Protein 6X0B (pdb70)

Sequence (231 aa):
GSSSSEPSRVIAFHSSSNRWQLHFNSSSKQQLNKLIVVDFAATWCGPCKMMMEPVINAMSAKYTDVDFVKIDVDELSSDVAQEFGVQAMPTFLLLLKQGKEVERVVGAKKDELEKKILKHREAGSSSEPSRVIAFHSSNRWQLHFNSSKQQLNKLIIVVDFAATWCGPCKMMEPVINAMSAKYTDVDFVKIDVDELSDVAQEFGVQAMPTFLLLLKQGKEVERVVGAKKDELEKKKILKHRE

Secondary structure (DSSP, 8-state):
---SS----EEE-SHHHHHHHHHHHHTS--EEEEEEE-TT-HHHHHHHHHHHHHHHH-TTSEEEEEETTTTHHHHHHTT--SSSEEEEEETTEEEEEEESS-HHHHHHHHHTTS--/---SS---PEEE-SHHHHHHHHHHHTT----EEEEEE-TT-HHHHHHHHHHHHHHHH-TTSEEEEEETTTTHHHHHHTT--SSSEEEEEETTEEEEEEESS-HHHHHHHHHHH--

Solvent-accessible surface area: 11911 Å² total; per-residue (Å²): 139,117,103,111,56,107,52,148,35,90,47,6,123,51,39,102,114,3,65,99,42,21,58,76,7,94,149,95,96,82,1,3,0,0,12,0,6,2,101,168,8,40,69,7,86,142,10,49,65,40,6,30,58,6,0,42,124,11,69,70,8,22,4,1,58,0,26,15,88,94,3,47,83,2,6,136,109,13,7,24,97,44,41,1,2,0,0,0,2,27,105,19,131,7,28,1,4,0,25,18,50,70,98,108,36,0,27,153,9,0,86,104,30,80,130,124,138,115,108,107,57,109,50,151,38,74,39,20,122,40,37,96,161,2,76,102,55,15,67,62,9,94,149,86,120,74,1,3,1,0,7,0,8,1,96,166,8,47,70,6,95,117,3,48,65,41,4,25,56,10,0,45,140,12,66,66,8,23,3,1,56,0,22,17,83,95,2,52,78,10,7,126,102,8,6,23,76,33,37,2,3,0,0,0,2,36,96,21,150,26,27,13,3,0,19,20,32,66,103,87,29,0,52,144,26,0,87,160,34,84,185

Structure (mmCIF, N/CA/C/O backbone):
data_6X0B
#
_entry.id   6X0B
#
_cell.length_a   45.990
_cell.length_b   68.851
_cell.length_c   70.807
_cell.angle_alpha   90.000
_cell.angle_beta   90.000
_cell.angle_gamma   90.000
#
_symmetry.space_group_name_H-M   'P 21 21 21'
#
loop_
_entity.id
_entity.type
_entity.pdbx_description
1 polymer 'Thioredoxin H'
2 non-polymer 1,2-ETHANEDIOL
3 water water
#
loop_
_atom_site.group_PDB
_atom_site.id
_atom_site.type_symbol
_atom_site.label_atom_id
_atom_site.label_alt_id
_atom_site.label_comp_id
_atom_site.label_asym_id
_atom_site.label_entity_id
_atom_site.label_seq_id
_atom_site.pdbx_PDB_ins_code
_atom_site.Cartn_x
_atom_site.Cartn_y
_atom_site.Cartn_z
_atom_site.occupancy
_atom_site.B_iso_or_equiv
_atom_site.auth_seq_id
_atom_site.auth_comp_id
_atom_site.auth_asym_id
_atom_site.auth_atom_id
_atom_site.pdbx_PDB_model_num
ATOM 1 N N . GLY A 1 22 ? -2.149 -11.827 -3.217 1.00 44.97 22 GLY A N 1
ATOM 2 C CA . GLY A 1 22 ? -2.553 -12.915 -2.345 1.00 32.97 22 GLY A CA 1
ATOM 3 C C . GLY A 1 22 ? -3.088 -14.108 -3.116 1.00 29.80 22 GLY A C 1
ATOM 4 O O . GLY A 1 22 ? -4.126 -14.031 -3.777 1.00 26.59 22 GLY A O 1
ATOM 5 N N . SER A 1 23 ? -2.376 -15.226 -3.034 1.00 27.78 23 SER A N 1
ATOM 6 C CA . SER A 1 23 ? -2.824 -16.449 -3.680 1.00 25.99 23 SER A CA 1
ATOM 7 C C . SER A 1 23 ? -2.320 -17.631 -2.873 1.00 31.93 23 SER A C 1
ATOM 8 O O . SER A 1 23 ? -1.341 -17.525 -2.134 1.00 32.88 23 SER A O 1
ATOM 11 N N . SER A 1 24 ? -2.999 -18.764 -3.019 1.00 23.47 24 SER A N 1
ATOM 12 C CA . SER A 1 24 ? -2.646 -19.966 -2.278 1.00 20.63 24 SER A CA 1
ATOM 13 C C . SER A 1 24 ? -2.525 -21.133 -3.236 1.00 26.16 24 SER A C 1
ATOM 14 O O . SER A 1 24 ? -3.364 -21.306 -4.121 1.00 25.05 24 SER A O 1
ATOM 17 N N A SER A 1 25 ? -1.480 -21.935 -3.056 0.46 22.78 25 SER A N 1
ATOM 18 N N B SER A 1 25 ? -1.470 -21.933 -3.066 0.54 22.70 25 SER A N 1
ATOM 19 C CA A SER A 1 25 ? -1.357 -23.189 -3.778 0.46 23.96 25 SER A CA 1
ATOM 20 C CA B SER A 1 25 ? -1.357 -23.195 -3.782 0.54 23.92 25 SER A CA 1
ATOM 21 C C A SER A 1 25 ? -1.412 -24.403 -2.866 0.46 27.01 25 SER A C 1
ATOM 22 C C B SER A 1 25 ? -1.435 -24.405 -2.867 0.54 27.07 25 SER A C 1
ATOM 23 O O A SER A 1 25 ? -1.420 -25.532 -3.366 0.46 27.60 25 SER A O 1
ATOM 24 O O B SER A 1 25 ? -1.471 -25.534 -3.365 0.54 27.99 25 SER A O 1
ATOM 29 N N . GLU A 1 26 ? -1.475 -24.198 -1.553 1.00 25.61 26 GLU A N 1
ATOM 30 C CA . GLU A 1 26 ? -1.597 -25.281 -0.590 1.00 28.84 26 GLU A CA 1
ATOM 31 C C . GLU A 1 26 ? -2.180 -24.708 0.695 1.00 25.15 26 GLU A C 1
ATOM 32 O O . GLU A 1 26 ? -2.125 -23.492 0.917 1.00 21.65 26 GLU A O 1
ATOM 38 N N . PRO A 1 27 ? -2.769 -25.546 1.543 1.00 21.61 27 PRO A N 1
ATOM 39 C CA . PRO A 1 27 ? -3.307 -25.046 2.812 1.00 20.51 27 PRO A CA 1
ATOM 40 C C . PRO A 1 27 ? -2.230 -24.430 3.694 1.00 21.54 27 PRO A C 1
ATOM 41 O O . PRO A 1 27 ? -1.045 -24.774 3.614 1.00 25.37 27 PRO A O 1
ATOM 45 N N . SER A 1 28 ? -2.660 -23.504 4.546 1.00 20.48 28 SER A N 1
ATOM 46 C CA . SER A 1 28 ? -1.719 -22.778 5.387 1.00 22.85 28 SER A CA 1
ATOM 47 C C . SER A 1 28 ? -2.461 -22.171 6.566 1.00 20.44 28 SER A C 1
ATOM 48 O O . SER A 1 28 ? -3.635 -21.820 6.457 1.00 24.54 28 SER A O 1
ATOM 51 N N . ARG A 1 29 ? -1.755 -22.029 7.691 1.00 19.95 29 ARG A N 1
ATOM 52 C CA . ARG A 1 29 ? -2.287 -21.306 8.840 1.00 20.06 29 ARG A CA 1
ATOM 53 C C . ARG A 1 29 ? -1.384 -20.132 9.228 1.00 20.27 29 ARG A C 1
ATOM 54 O O . ARG A 1 29 ? -1.453 -19.646 10.362 1.00 24.96 29 ARG A O 1
ATOM 62 N N . VAL A 1 30 ? -0.557 -19.662 8.302 1.00 21.46 30 VAL A N 1
ATOM 63 C CA . VAL A 1 30 ? 0.404 -18.592 8.563 1.00 27.20 30 VAL A CA 1
ATOM 64 C C . VAL A 1 30 ? -0.323 -17.255 8.523 1.00 29.28 30 VAL A C 1
ATOM 65 O O . VAL A 1 30 ? -1.102 -16.990 7.602 1.00 27.02 30 VAL A O 1
ATOM 69 N N . ILE A 1 31 ? -0.069 -16.409 9.519 1.00 24.74 31 ILE A N 1
ATOM 70 C CA . ILE A 1 31 ? -0.587 -15.043 9.564 1.00 26.92 31 ILE A CA 1
ATOM 71 C C . ILE A 1 31 ? 0.566 -14.088 9.290 1.00 27.93 31 ILE A C 1
ATOM 72 O O . ILE A 1 31 ? 1.598 -14.164 9.961 1.00 25.91 31 ILE A O 1
ATOM 77 N N . ALA A 1 32 ? 0.391 -13.182 8.325 1.00 20.77 32 ALA A N 1
ATOM 78 C CA . ALA A 1 32 ? 1.390 -12.154 8.051 1.00 22.11 32 ALA A CA 1
ATOM 79 C C . ALA A 1 32 ? 0.990 -10.847 8.718 1.00 26.04 32 ALA A C 1
ATOM 80 O O . ALA A 1 32 ? -0.181 -10.461 8.688 1.00 33.02 32 ALA A O 1
ATOM 82 N N . PHE A 1 33 ? 1.957 -10.176 9.344 1.00 24.58 33 PHE A N 1
ATOM 83 C CA . PHE A 1 33 ? 1.723 -8.873 9.957 1.00 29.39 33 PHE A CA 1
ATOM 84 C C . PHE A 1 33 ? 2.460 -7.803 9.165 1.00 27.76 33 PHE A C 1
ATOM 85 O O . PHE A 1 33 ? 3.669 -7.916 8.929 1.00 29.52 33 PHE A O 1
ATOM 93 N N . HIS A 1 34 ? 1.737 -6.757 8.769 1.00 22.16 34 HIS A N 1
ATOM 94 C CA . HIS A 1 34 ? 2.313 -5.714 7.935 1.00 26.72 34 HIS A CA 1
ATOM 95 C C . HIS A 1 34 ? 2.456 -4.393 8.672 1.00 31.65 34 HIS A C 1
ATOM 96 O O . HIS A 1 34 ? 2.822 -3.386 8.057 1.00 27.72 34 HIS A O 1
ATOM 103 N N . SER A 1 35 ? 2.213 -4.375 9.979 1.00 24.52 35 SER A N 1
ATOM 104 C CA . SER A 1 35 ? 2.481 -3.181 10.759 1.00 30.56 35 SER A CA 1
ATOM 105 C C . SER A 1 35 ? 3.094 -3.587 12.089 1.00 32.26 35 SER A C 1
ATOM 106 O O . SER A 1 35 ? 2.782 -4.645 12.638 1.00 27.75 35 SER A O 1
ATOM 109 N N A SER A 1 36 ? 3.986 -2.730 12.591 0.49 29.76 36 SER A N 1
ATOM 110 N N B SER A 1 36 ? 3.992 -2.737 12.596 0.51 29.74 36 SER A N 1
ATOM 111 C CA A SER A 1 36 ? 4.649 -3.012 13.859 0.49 33.38 36 SER A CA 1
ATOM 112 C CA B SER A 1 36 ? 4.643 -3.031 13.869 0.51 33.40 36 SER A CA 1
ATOM 113 C C A SER A 1 36 ? 3.651 -3.029 15.009 0.49 30.99 36 SER A C 1
ATOM 114 C C B SER A 1 36 ? 3.636 -3.044 15.008 0.51 30.96 36 SER A C 1
ATOM 115 O O A SER A 1 36 ? 3.751 -3.862 15.917 0.49 31.04 36 SER A O 1
ATOM 116 O O B SER A 1 36 ? 3.720 -3.883 15.913 0.51 31.09 36 SER A O 1
ATOM 121 N N . ASN A 1 37 ? 2.673 -2.122 14.979 1.00 31.33 37 ASN A N 1
ATOM 122 C CA . ASN A 1 37 ? 1.667 -2.071 16.032 1.00 36.78 37 ASN A CA 1
ATOM 123 C C . AS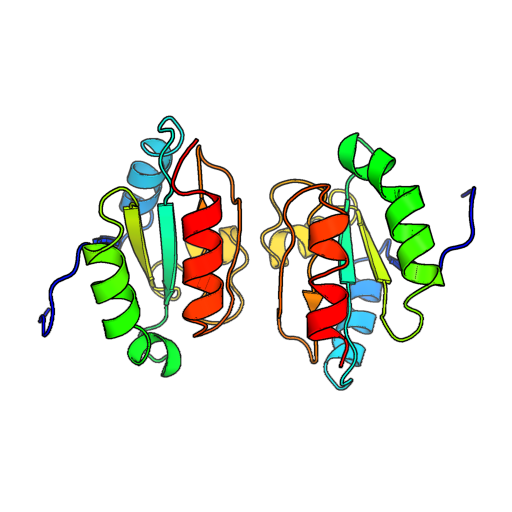N A 1 37 ? 0.863 -3.368 16.081 1.00 30.86 37 ASN A C 1
ATOM 124 O O . ASN A 1 37 ? 0.643 -3.935 17.161 1.00 32.44 37 ASN A O 1
ATOM 129 N N . ARG A 1 38 ? 0.448 -3.868 14.914 1.00 29.01 38 ARG A N 1
ATOM 130 C CA . ARG A 1 38 ? -0.334 -5.101 14.863 1.00 29.84 38 ARG A CA 1
ATOM 131 C C . ARG A 1 38 ? 0.471 -6.291 15.383 1.00 30.52 38 ARG A C 1
ATOM 132 O O . ARG A 1 38 ? -0.061 -7.143 16.107 1.00 31.73 38 ARG A O 1
ATOM 140 N N . TRP A 1 39 ? 1.764 -6.348 15.064 1.00 27.13 39 TRP A N 1
ATOM 141 C CA . TRP A 1 39 ? 2.613 -7.392 15.634 1.00 22.88 39 TRP A CA 1
ATOM 142 C C . TRP A 1 39 ? 2.729 -7.245 17.147 1.00 29.93 39 TRP A C 1
ATOM 143 O O . TRP A 1 39 ? 2.616 -8.231 17.887 1.00 27.10 39 TRP A O 1
ATOM 154 N N . GLN A 1 40 ? 2.975 -6.020 17.624 1.00 27.99 40 GLN A N 1
ATOM 155 C CA . GLN A 1 40 ? 3.179 -5.806 19.055 1.00 31.99 40 GLN A CA 1
ATOM 156 C C . GLN A 1 40 ? 1.950 -6.215 19.863 1.00 28.35 40 GLN A C 1
ATOM 157 O O . GLN A 1 40 ? 2.073 -6.760 20.968 1.00 28.15 40 GLN A O 1
ATOM 163 N N . LEU A 1 41 ? 0.756 -5.972 19.326 1.00 25.17 41 LEU A N 1
ATOM 164 C CA . LEU A 1 41 ? -0.451 -6.365 20.045 1.00 31.03 41 LEU A CA 1
ATOM 165 C C . LEU A 1 41 ? -0.606 -7.878 20.057 1.00 32.97 41 LEU A C 1
ATOM 166 O O . LEU A 1 41 ? -0.952 -8.462 21.092 1.00 32.38 41 LEU A O 1
ATOM 171 N N . HIS A 1 42 ? -0.336 -8.530 18.920 1.00 29.55 42 HIS A N 1
ATOM 172 C CA . HIS A 1 42 ? -0.326 -9.990 18.892 1.00 31.59 42 HIS A CA 1
ATOM 173 C C . HIS A 1 42 ? 0.716 -10.557 19.850 1.00 33.11 42 HIS A C 1
ATOM 174 O O . HIS A 1 42 ? 0.474 -11.566 20.525 1.00 32.52 42 HIS A O 1
ATOM 181 N N . PHE A 1 43 ? 1.883 -9.922 19.923 1.00 25.73 43 PHE A N 1
ATOM 182 C CA . PHE A 1 43 ? 2.940 -10.426 20.791 1.00 27.80 43 PHE A CA 1
ATOM 183 C C . PHE A 1 43 ? 2.547 -10.289 22.256 1.00 30.32 43 PHE A C 1
ATOM 184 O O . PHE A 1 43 ? 2.795 -11.193 23.064 1.00 26.66 43 PHE A O 1
ATOM 192 N N . ASN A 1 44 ? 1.934 -9.160 22.609 1.00 31.13 44 ASN A N 1
ATOM 193 C CA . ASN A 1 44 ? 1.536 -8.927 23.994 1.00 34.03 44 ASN A CA 1
ATOM 194 C C . ASN A 1 44 ? 0.477 -9.928 24.442 1.00 31.44 44 ASN A C 1
ATOM 195 O O . ASN A 1 44 ? 0.532 -10.432 25.571 1.00 38.29 44 ASN A O 1
ATOM 200 N N . SER A 1 45 ? -0.478 -10.249 23.567 1.00 33.09 45 SER A N 1
ATOM 201 C CA . SER A 1 45 ? -1.476 -11.265 23.901 1.00 32.70 45 SER A CA 1
ATOM 202 C C . SER A 1 45 ? -0.818 -12.628 24.094 1.00 41.06 45 SER A C 1
ATOM 203 O O . SER A 1 45 ? -1.212 -13.403 24.975 1.00 43.07 45 SER A O 1
ATOM 206 N N A SER A 1 46 ? 0.200 -12.923 23.283 0.56 35.16 46 SER A N 1
ATOM 207 N N B SER A 1 46 ? 0.191 -12.940 23.280 0.44 35.13 46 SER A N 1
ATOM 208 C CA A SER A 1 46 ? 0.894 -14.205 23.354 0.56 35.41 46 SER A CA 1
ATOM 209 C CA B SER A 1 46 ? 0.870 -14.227 23.373 0.44 35.47 46 SER A CA 1
ATOM 210 C C A SER A 1 46 ? 1.745 -14.331 24.611 0.56 34.49 46 SER A C 1
ATOM 211 C C B SER A 1 46 ? 1.790 -14.334 24.585 0.44 34.50 46 SER A C 1
ATOM 212 O O A SER A 1 46 ? 2.005 -15.452 25.065 0.56 38.98 46 SER A O 1
ATOM 213 O O B SER A 1 46 ? 2.132 -15.453 24.984 0.44 38.90 46 SER A O 1
ATOM 218 N N . LYS A 1 47 ? 2.206 -13.205 25.168 1.00 35.32 47 LYS A N 1
ATOM 219 C CA . LYS A 1 47 ? 3.089 -13.243 26.335 1.00 32.68 47 LYS A CA 1
ATOM 220 C C . LYS A 1 47 ? 2.516 -14.090 27.469 1.00 41.26 47 LYS A C 1
ATOM 221 O O . LYS A 1 47 ? 3.261 -14.776 28.180 1.00 39.10 47 LYS A O 1
ATOM 227 N N A GLN A 1 48 ? 1.194 -14.058 27.635 0.50 38.27 48 GLN A N 1
ATOM 228 N N B GLN A 1 48 ? 1.199 -14.058 27.669 0.50 38.76 48 GLN A N 1
ATOM 229 C CA A GLN A 1 48 ? 0.513 -14.717 28.739 0.50 34.69 48 GLN A CA 1
ATOM 230 C CA B GLN A 1 48 ? 0.603 -14.774 28.792 0.50 34.88 48 GLN A CA 1
ATOM 231 C C A GLN A 1 48 ? 0.062 -16.136 28.408 0.50 33.01 48 GLN A C 1
ATOM 232 C C B GLN A 1 48 ? 0.073 -16.155 28.418 0.50 33.00 48 GLN A C 1
ATOM 233 O O A GLN A 1 48 ? -0.410 -16.845 29.304 0.50 32.76 48 GLN A O 1
ATOM 234 O O B GLN A 1 48 ? -0.448 -16.857 29.289 0.50 32.76 48 GLN A O 1
ATOM 245 N N . LEU A 1 49 ? 0.211 -16.575 27.162 1.00 31.84 49 LEU A N 1
ATOM 246 C CA . LEU A 1 49 ? -0.263 -17.881 26.718 1.00 30.25 49 LEU A CA 1
ATOM 247 C C . LEU A 1 49 ? 0.864 -18.904 26.721 1.00 31.70 49 LEU A C 1
ATOM 248 O O . LEU A 1 49 ? 1.971 -18.626 26.248 1.00 32.54 49 LEU A O 1
ATOM 253 N N . ASN A 1 50 ? 0.560 -20.106 27.219 1.00 31.12 50 ASN A N 1
ATOM 254 C CA . ASN A 1 50 ? 1.516 -21.214 27.206 1.00 29.86 50 ASN A CA 1
ATOM 255 C C . ASN A 1 50 ? 1.427 -21.925 25.855 1.00 38.52 50 ASN A C 1
ATOM 256 O O . ASN A 1 50 ? 1.016 -23.083 25.741 1.00 42.61 50 ASN A O 1
ATOM 261 N N . LYS A 1 51 ? 1.836 -21.192 24.817 1.00 27.53 51 LYS A N 1
ATOM 262 C CA . LYS A 1 51 ? 1.649 -21.581 23.422 1.00 24.04 51 LYS A CA 1
ATOM 263 C C . LYS A 1 51 ? 2.912 -21.215 22.654 1.00 27.05 51 LYS A C 1
ATOM 264 O O . LYS A 1 51 ? 3.459 -20.127 22.849 1.00 27.05 51 LYS A O 1
ATOM 270 N N . LEU A 1 52 ? 3.374 -22.120 21.793 1.00 27.02 52 LEU A N 1
ATOM 271 C CA . LEU A 1 52 ? 4.568 -21.866 20.986 1.00 24.85 52 LEU A CA 1
ATOM 272 C C . LEU A 1 52 ? 4.217 -20.990 19.788 1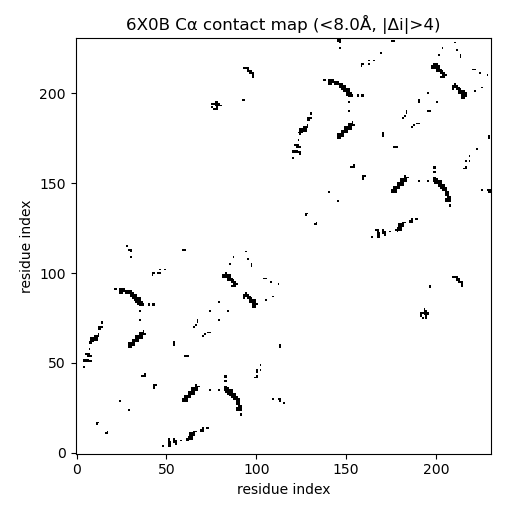.00 24.15 52 LEU A C 1
ATOM 273 O O . LEU A 1 52 ? 3.208 -21.224 19.112 1.00 22.99 52 LEU A O 1
ATOM 278 N N . ILE A 1 53 ? 5.056 -19.992 19.516 1.00 23.01 53 ILE A N 1
ATOM 279 C CA . ILE A 1 53 ? 4.911 -19.136 18.345 1.00 20.84 53 ILE A CA 1
ATOM 280 C C . ILE A 1 53 ? 6.161 -19.318 17.496 1.00 21.34 53 ILE A C 1
ATOM 281 O O . ILE A 1 53 ? 7.280 -19.295 18.022 1.00 18.80 53 ILE A O 1
ATOM 286 N N . VAL A 1 54 ? 5.967 -19.530 16.191 1.00 20.69 54 VAL A N 1
ATOM 287 C CA . VAL A 1 54 ? 7.062 -19.564 15.227 1.00 20.85 54 VAL A CA 1
ATOM 288 C C . VAL A 1 54 ? 6.983 -18.281 14.412 1.00 20.62 54 VAL A C 1
ATOM 289 O O . VAL A 1 54 ? 5.972 -18.032 13.737 1.00 21.93 54 VAL A O 1
ATOM 293 N N . VAL A 1 55 ? 8.032 -17.461 14.483 1.00 19.77 55 VAL A N 1
ATOM 294 C CA . VAL A 1 55 ? 8.101 -16.204 13.738 1.00 21.81 55 VAL A CA 1
ATOM 295 C C . VAL A 1 55 ? 9.073 -16.400 12.588 1.00 17.58 55 VAL A C 1
ATOM 296 O O . VAL A 1 55 ? 10.259 -16.667 12.811 1.00 21.34 55 VAL A O 1
ATOM 300 N N . ASP A 1 56 ? 8.558 -16.287 11.358 1.00 20.00 56 ASP A N 1
ATOM 301 C CA . ASP A 1 56 ? 9.339 -16.403 10.127 1.00 21.74 56 ASP A CA 1
ATOM 302 C C . ASP A 1 56 ? 9.681 -14.988 9.684 1.00 19.15 56 ASP A C 1
ATOM 303 O O . ASP A 1 56 ? 8.803 -14.250 9.224 1.00 19.02 56 ASP A O 1
ATOM 308 N N . PHE A 1 57 ? 10.946 -14.601 9.869 1.00 18.96 57 PHE A N 1
ATOM 309 C CA . PHE A 1 57 ? 11.471 -13.332 9.368 1.00 18.11 57 PHE A CA 1
ATOM 310 C C . PHE A 1 57 ? 11.939 -13.527 7.924 1.00 22.47 57 PHE A C 1
ATOM 311 O O . PHE A 1 57 ? 12.895 -14.266 7.657 1.00 23.16 57 PHE A O 1
ATOM 319 N N . ALA A 1 58 ? 11.272 -12.857 6.987 1.00 18.45 58 ALA A N 1
ATOM 320 C CA . ALA A 1 58 ? 11.489 -13.087 5.567 1.00 20.11 58 ALA A CA 1
ATOM 321 C C . ALA A 1 58 ? 11.766 -11.765 4.866 1.00 21.41 58 ALA A C 1
ATOM 322 O O . ALA A 1 58 ? 11.609 -10.686 5.443 1.00 21.39 58 ALA A O 1
ATOM 324 N N . ALA A 1 59 ? 12.195 -11.857 3.592 1.00 20.53 59 ALA A N 1
ATOM 325 C CA . ALA A 1 59 ? 12.270 -10.701 2.715 1.00 18.92 59 ALA A CA 1
ATOM 326 C C . ALA A 1 59 ? 11.665 -11.070 1.365 1.00 22.72 59 ALA A C 1
ATOM 327 O O . ALA A 1 59 ? 11.775 -12.216 0.926 1.00 20.55 59 ALA A O 1
ATOM 329 N N . THR A 1 60 ? 11.010 -10.093 0.723 1.00 22.22 60 THR A N 1
ATOM 330 C CA . THR A 1 60 ? 10.356 -10.359 -0.559 1.00 26.45 60 THR A CA 1
ATOM 331 C C . THR A 1 60 ? 11.361 -10.773 -1.622 1.00 27.15 60 THR A C 1
ATOM 332 O O . TH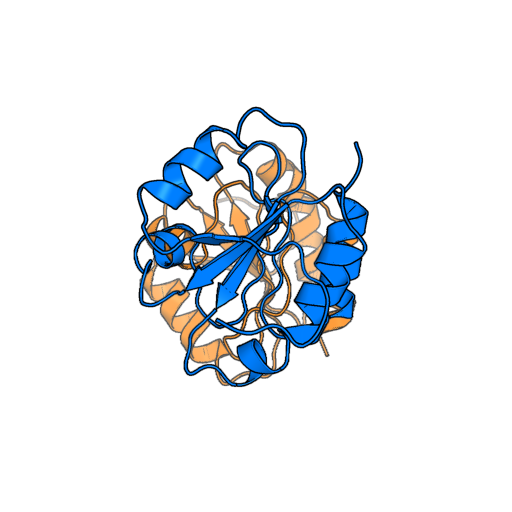R A 1 60 ? 11.012 -11.517 -2.552 1.00 30.42 60 THR A O 1
ATOM 336 N N . TRP A 1 61 ? 12.591 -10.282 -1.525 1.00 25.51 61 TRP A N 1
ATOM 337 C CA . TRP A 1 61 ? 13.597 -10.559 -2.536 1.00 27.15 61 TRP A CA 1
ATOM 338 C C . TRP A 1 61 ? 14.392 -11.831 -2.272 1.00 30.29 61 TRP A C 1
ATOM 339 O O . TRP A 1 61 ? 15.209 -12.209 -3.119 1.00 31.49 61 TRP A O 1
ATOM 350 N N . CYS A 1 62 ? 14.166 -12.506 -1.144 1.00 20.57 62 CYS A N 1
ATOM 351 C CA . CYS A 1 62 ? 15.055 -13.567 -0.677 1.00 24.80 62 CYS A CA 1
ATOM 352 C C . CYS A 1 62 ? 14.625 -14.908 -1.254 1.00 24.32 62 CYS A C 1
ATOM 353 O O . CYS A 1 62 ? 13.531 -15.395 -0.952 1.00 23.91 62 CYS A O 1
ATOM 356 N N . GLY A 1 63 ? 15.498 -15.512 -2.065 1.00 24.82 63 GLY A N 1
ATOM 357 C CA . GLY A 1 63 ? 15.207 -16.765 -2.722 1.00 29.66 63 GLY A CA 1
ATOM 358 C C . GLY A 1 63 ? 14.884 -17.907 -1.779 1.00 24.25 63 GLY A C 1
ATOM 359 O O . GLY A 1 63 ? 13.858 -18.571 -1.910 1.00 23.94 63 GLY A O 1
ATOM 360 N N . PRO A 1 64 ? 15.773 -18.177 -0.820 1.00 21.04 64 PRO A N 1
ATOM 361 C CA . PRO A 1 64 ? 15.497 -19.261 0.137 1.00 20.56 64 PRO A CA 1
ATOM 362 C C . PRO A 1 64 ? 14.195 -19.078 0.897 1.00 23.66 64 PRO A C 1
ATOM 363 O O . PRO A 1 64 ? 13.515 -20.071 1.173 1.00 23.84 64 PRO A O 1
ATOM 367 N N . CYS A 1 65 ? 13.844 -17.840 1.265 1.00 19.48 65 CYS A N 1
ATOM 368 C CA . CYS A 1 65 ? 12.522 -17.576 1.836 1.00 22.28 65 CYS A CA 1
ATOM 369 C C . CYS A 1 65 ? 11.416 -18.112 0.936 1.00 23.18 65 CYS A C 1
ATOM 370 O O . CYS A 1 65 ? 10.488 -18.788 1.392 1.00 22.24 65 CYS A O 1
ATOM 373 N N . LYS A 1 66 ? 11.491 -17.800 -0.355 1.00 21.97 66 LYS A N 1
ATOM 374 C CA . LYS A 1 66 ? 10.422 -18.200 -1.260 1.00 25.05 66 LYS A CA 1
ATOM 375 C C . LYS A 1 66 ? 10.369 -19.714 -1.413 1.00 20.03 66 LYS A C 1
ATOM 376 O O . LYS A 1 66 ? 9.278 -20.295 -1.502 1.00 24.29 66 LYS A O 1
ATOM 382 N N . MET A 1 67 ? 11.534 -20.369 -1.426 1.00 23.46 67 MET A N 1
ATOM 383 C CA . MET A 1 67 ? 11.585 -21.827 -1.494 1.00 28.87 67 MET A CA 1
ATOM 384 C C . MET A 1 67 ? 10.989 -22.482 -0.259 1.00 28.13 67 MET A C 1
ATOM 385 O O . MET A 1 67 ? 10.452 -23.592 -0.344 1.00 32.82 67 MET A O 1
ATOM 390 N N A MET A 1 68 ? 11.085 -21.831 0.896 0.59 25.64 68 MET A N 1
ATOM 391 N N B MET A 1 68 ? 11.101 -21.824 0.899 0.41 25.61 68 MET A N 1
ATOM 392 C CA A MET A 1 68 ? 10.581 -22.444 2.115 0.59 28.27 68 MET A CA 1
ATOM 393 C CA B MET A 1 68 ? 10.605 -22.364 2.160 0.41 28.29 68 MET A CA 1
ATOM 394 C C A MET A 1 68 ? 9.082 -22.272 2.288 0.59 26.93 68 MET A C 1
ATOM 395 C C B MET A 1 68 ? 9.095 -22.256 2.299 0.41 26.90 68 MET A C 1
ATOM 396 O O A MET A 1 68 ? 8.489 -22.954 3.133 0.59 27.88 68 MET A O 1
ATOM 397 O O B MET A 1 68 ? 8.510 -22.962 3.129 0.41 27.89 68 MET A O 1
ATOM 406 N N . GLU A 1 69 ? 8.464 -21.370 1.533 1.00 22.79 69 GLU A N 1
ATOM 407 C CA . GLU A 1 69 ? 7.055 -21.052 1.764 1.00 23.89 69 GLU A CA 1
ATOM 408 C C . GLU A 1 69 ? 6.135 -22.267 1.708 1.00 22.31 69 GLU A C 1
ATOM 409 O O . GLU A 1 69 ? 5.307 -22.422 2.624 1.00 24.80 69 GLU A O 1
ATOM 415 N N . PRO A 1 70 ? 6.224 -23.167 0.725 1.00 22.37 70 PRO A N 1
ATOM 416 C CA . PRO A 1 70 ? 5.357 -24.355 0.776 1.00 22.63 70 PRO A CA 1
ATOM 417 C C . PRO A 1 70 ? 5.647 -25.244 1.967 1.00 25.51 70 PRO A C 1
ATOM 418 O O . PRO A 1 70 ? 4.718 -25.863 2.502 1.00 24.13 70 PRO A O 1
ATOM 422 N N . VAL A 1 71 ? 6.910 -25.304 2.400 1.00 23.64 71 VAL A N 1
ATOM 423 C CA . VAL A 1 71 ? 7.309 -26.136 3.535 1.00 23.76 71 VAL A CA 1
ATOM 424 C C . VAL A 1 71 ? 6.732 -25.586 4.835 1.00 20.89 71 VAL A C 1
ATOM 425 O O . VAL A 1 71 ? 6.176 -26.327 5.659 1.00 22.53 71 VAL A O 1
ATOM 429 N N . ILE A 1 72 ? 6.870 -24.276 5.045 1.00 23.78 72 ILE A N 1
ATOM 430 C CA . ILE A 1 72 ? 6.279 -23.628 6.219 1.00 21.61 72 ILE A CA 1
ATOM 431 C C . ILE A 1 72 ? 4.748 -23.702 6.195 1.00 17.65 72 ILE A C 1
ATOM 432 O O . ILE A 1 72 ? 4.112 -23.913 7.232 1.00 20.55 72 ILE A O 1
ATOM 437 N N . ASN A 1 73 ? 4.126 -23.504 5.023 1.00 22.35 73 ASN A N 1
ATOM 438 C CA . ASN A 1 73 ? 2.666 -23.607 4.942 1.00 19.19 73 ASN A CA 1
ATOM 439 C C . ASN A 1 73 ? 2.191 -24.994 5.354 1.00 19.02 73 ASN A C 1
ATOM 440 O O . ASN A 1 73 ? 1.277 -25.130 6.172 1.00 23.10 73 ASN A O 1
ATOM 445 N N . ALA A 1 74 ? 2.815 -26.040 4.803 1.00 22.40 74 ALA A N 1
ATOM 446 C CA . ALA A 1 74 ? 2.498 -27.408 5.211 1.00 24.59 74 ALA A CA 1
ATOM 447 C C . ALA A 1 74 ? 2.754 -27.635 6.702 1.00 22.82 74 ALA A C 1
ATOM 448 O O . ALA A 1 74 ? 1.946 -28.280 7.387 1.00 25.18 74 ALA A O 1
ATOM 450 N N . MET A 1 75 ? 3.883 -27.136 7.223 1.00 24.39 75 MET A N 1
ATOM 451 C CA . MET A 1 75 ? 4.140 -27.245 8.657 1.00 22.14 75 MET A CA 1
ATOM 452 C C . MET A 1 75 ? 3.030 -26.598 9.468 1.00 23.63 75 MET A C 1
ATOM 453 O O . MET A 1 75 ? 2.618 -27.130 10.507 1.00 24.57 75 MET A O 1
ATOM 458 N N . SER A 1 76 ? 2.542 -25.436 9.026 1.00 18.81 76 SER A N 1
ATOM 459 C CA . SER A 1 76 ? 1.560 -24.729 9.841 1.00 20.78 76 SER A CA 1
ATOM 460 C C . SER A 1 76 ? 0.221 -25.446 9.823 1.00 23.56 76 SER A C 1
ATOM 461 O O . SER A 1 76 ? -0.546 -25.356 10.791 1.00 23.37 76 SER A O 1
ATOM 464 N N . ALA A 1 77 ? -0.059 -26.178 8.747 1.00 23.01 77 ALA A N 1
ATOM 465 C CA . ALA A 1 77 ? -1.282 -26.963 8.650 1.00 19.09 77 ALA A CA 1
ATOM 466 C C . ALA A 1 77 ? -1.193 -28.276 9.412 1.00 23.03 77 ALA A C 1
ATOM 467 O O . ALA A 1 77 ? -2.229 -28.901 9.676 1.00 29.26 77 ALA A O 1
ATOM 469 N N . LYS A 1 78 ? 0.017 -28.716 9.745 1.00 22.93 78 LYS A N 1
ATOM 470 C CA . LYS A 1 78 ? 0.236 -29.924 10.528 1.00 30.34 78 LYS A CA 1
ATOM 471 C C . LYS A 1 78 ? 0.293 -29.620 12.020 1.00 29.26 78 LYS A C 1
ATOM 472 O O . LYS A 1 78 ? -0.414 -30.254 12.811 1.00 32.08 78 LYS A O 1
ATOM 478 N N . TYR A 1 79 ? 1.130 -28.659 12.418 1.00 23.16 79 TYR A N 1
ATOM 479 C CA . TYR A 1 79 ? 1.272 -28.278 13.826 1.00 23.20 79 TYR A CA 1
ATOM 480 C C . TYR A 1 79 ? 0.258 -27.181 14.155 1.00 25.53 79 TYR A C 1
ATOM 481 O O . TYR A 1 79 ? 0.586 -26.020 14.411 1.00 22.58 79 TYR A O 1
ATOM 490 N N . THR A 1 80 ? -1.013 -27.594 14.153 1.00 25.19 80 THR A N 1
ATOM 491 C CA . THR A 1 80 ? -2.125 -26.674 14.377 1.00 25.17 80 THR A CA 1
ATOM 492 C C . THR A 1 80 ? -2.204 -26.152 15.811 1.00 27.45 80 THR A C 1
ATOM 493 O O . THR A 1 80 ? -2.964 -25.209 16.051 1.00 28.37 80 THR A O 1
ATOM 497 N N . ASP A 1 81 ? -1.445 -26.720 16.754 1.00 23.78 81 ASP A N 1
ATOM 498 C CA . ASP A 1 81 ? -1.331 -26.183 18.110 1.00 28.53 81 ASP A CA 1
ATOM 499 C C . ASP A 1 81 ? -0.239 -25.131 18.242 1.00 29.42 81 ASP A C 1
ATOM 500 O O . ASP A 1 81 ? -0.004 -24.641 19.352 1.00 25.72 81 ASP A O 1
ATOM 505 N N . VAL A 1 82 ? 0.439 -24.793 17.143 1.00 23.62 82 VAL A N 1
ATOM 506 C CA . VAL A 1 82 ? 1.518 -23.814 17.118 1.00 23.61 82 VAL A CA 1
ATOM 507 C C . VAL A 1 82 ? 1.060 -22.633 16.272 1.00 20.55 82 VAL A C 1
ATOM 508 O O . VAL A 1 82 ? 0.414 -22.817 15.231 1.00 26.10 82 VAL A O 1
ATOM 512 N N . ASP A 1 83 ? 1.383 -21.422 16.724 1.00 22.70 83 ASP A N 1
ATOM 513 C CA . ASP A 1 83 ? 1.054 -20.191 16.008 1.00 23.26 83 ASP A CA 1
ATOM 514 C C . ASP A 1 83 ? 2.205 -19.841 15.060 1.00 28.10 83 ASP A C 1
ATOM 515 O O . ASP A 1 83 ? 3.337 -19.661 15.513 1.00 23.92 83 ASP A O 1
ATOM 520 N N . PHE A 1 84 ? 1.926 -19.757 13.754 1.00 24.80 84 PHE A N 1
ATOM 521 C CA . PHE A 1 84 ? 2.927 -19.377 12.758 1.00 23.29 84 PHE A CA 1
ATOM 522 C C . PHE A 1 84 ? 2.659 -17.959 12.263 1.00 22.65 84 PHE A C 1
ATOM 523 O O . PHE A 1 84 ? 1.542 -17.643 11.832 1.00 25.22 84 PHE A O 1
ATOM 531 N N . VAL A 1 85 ? 3.697 -17.121 12.305 1.00 19.83 85 VAL A N 1
ATOM 532 C CA . VAL A 1 85 ? 3.619 -15.694 12.011 1.00 20.33 85 VAL A CA 1
ATOM 533 C C . VAL A 1 85 ? 4.697 -15.371 10.984 1.00 22.04 85 VAL A C 1
ATOM 534 O O . VAL A 1 85 ? 5.775 -15.970 11.011 1.00 22.51 85 VAL A O 1
ATOM 538 N N . LYS A 1 86 ? 4.403 -14.449 10.063 1.00 20.59 86 LYS A N 1
ATOM 539 C CA . LYS A 1 86 ? 5.343 -14.054 9.017 1.00 22.12 86 LYS A CA 1
ATOM 540 C C . LYS A 1 86 ? 5.570 -12.552 9.065 1.00 22.20 86 LYS A C 1
ATOM 541 O O . LYS A 1 86 ? 4.614 -11.774 9.049 1.00 24.29 86 LYS A O 1
ATOM 547 N N . ILE A 1 87 ? 6.836 -12.145 9.114 1.00 19.36 87 ILE A N 1
ATOM 548 C CA . ILE A 1 87 ? 7.204 -10.745 9.271 1.00 20.30 87 ILE A CA 1
ATOM 549 C C . ILE A 1 87 ? 8.249 -10.407 8.218 1.00 20.34 87 ILE A C 1
ATOM 550 O O . ILE A 1 87 ? 9.280 -11.084 8.122 1.00 21.39 87 ILE A O 1
ATOM 555 N N . ASP A 1 88 ? 7.996 -9.355 7.442 1.00 20.09 88 ASP A N 1
ATOM 556 C CA . ASP A 1 88 ? 8.947 -8.911 6.426 1.00 22.44 88 ASP A CA 1
ATOM 557 C C . ASP A 1 88 ? 9.981 -7.978 7.055 1.00 21.30 88 ASP A C 1
ATOM 558 O O . ASP A 1 88 ? 9.627 -7.028 7.761 1.00 22.67 88 ASP A O 1
ATOM 563 N N . VAL A 1 89 ? 11.262 -8.246 6.793 1.00 20.91 89 VAL A N 1
ATOM 564 C CA . VAL A 1 89 ? 12.307 -7.528 7.521 1.00 21.88 89 VAL A CA 1
ATOM 565 C C . VAL A 1 89 ? 12.528 -6.112 7.007 1.00 27.65 89 VAL A C 1
ATOM 566 O O . VAL A 1 89 ? 13.201 -5.317 7.674 1.00 23.74 89 VAL A O 1
ATOM 570 N N . ASP A 1 90 ? 12.030 -5.782 5.819 1.00 28.09 90 ASP A N 1
ATOM 571 C CA . ASP A 1 90 ? 12.075 -4.399 5.359 1.00 27.55 90 ASP A CA 1
ATOM 572 C C . ASP A 1 90 ? 10.875 -3.601 5.852 1.00 27.57 90 ASP A C 1
ATOM 573 O O . ASP A 1 90 ? 11.027 -2.469 6.327 1.00 32.43 90 ASP A O 1
ATOM 578 N N . GLU A 1 91 ? 9.687 -4.196 5.756 1.00 28.24 91 GLU A N 1
ATOM 579 C CA . GLU A 1 91 ? 8.469 -3.560 6.245 1.00 25.93 91 GLU A CA 1
ATOM 580 C C . GLU A 1 91 ? 8.539 -3.306 7.745 1.00 28.68 91 GLU A C 1
ATOM 581 O O . GLU A 1 91 ? 8.216 -2.211 8.220 1.00 28.70 91 GLU A O 1
ATOM 587 N N . LEU A 1 92 ? 8.931 -4.323 8.508 1.00 24.75 92 LEU A N 1
ATOM 588 C CA . LEU A 1 92 ? 9.027 -4.224 9.957 1.00 24.72 92 LEU A CA 1
ATOM 589 C C . LEU A 1 92 ? 10.495 -4.307 10.367 1.00 26.45 92 LEU A C 1
ATOM 590 O O . LEU A 1 92 ? 10.885 -5.178 11.151 1.00 20.79 92 LEU A O 1
ATOM 595 N N A SER A 1 93 ? 11.320 -3.400 9.835 0.31 25.50 93 SER A N 1
ATOM 596 N N B SER A 1 93 ? 11.323 -3.414 9.823 0.69 25.56 93 SER A N 1
ATOM 597 C CA A SER A 1 93 ? 12.744 -3.432 10.152 0.31 24.00 93 SER A CA 1
ATOM 598 C CA B SER A 1 93 ? 12.744 -3.440 10.152 0.69 23.28 93 SER A CA 1
ATOM 599 C C A SER A 1 93 ? 13.002 -3.197 11.634 0.31 24.17 93 SER A C 1
ATOM 600 C C B SER A 1 93 ? 12.987 -3.219 11.640 0.69 24.04 93 SER A C 1
ATOM 601 O O A SER A 1 93 ? 14.003 -3.683 12.170 0.31 26.87 93 SER A O 1
ATOM 602 O O B SER A 1 93 ? 13.964 -3.737 12.187 0.69 26.83 93 SER A O 1
ATOM 607 N N . ASP A 1 94 ? 12.124 -2.454 12.308 1.00 21.84 94 ASP A N 1
ATOM 608 C CA . ASP A 1 94 ? 12.285 -2.265 13.746 1.00 27.02 94 ASP A CA 1
ATOM 609 C C . ASP A 1 94 ? 12.141 -3.588 14.494 1.00 26.73 94 ASP A C 1
ATOM 610 O O . ASP A 1 94 ? 12.914 -3.871 15.417 1.00 25.63 94 ASP A O 1
ATOM 615 N N . VAL A 1 95 ? 11.170 -4.420 14.100 1.00 23.82 95 VAL A N 1
ATOM 616 C CA . VAL A 1 95 ? 11.001 -5.716 14.755 1.00 22.95 95 VAL A CA 1
ATOM 617 C C . VAL A 1 95 ? 12.193 -6.624 14.471 1.00 24.30 95 VAL A C 1
ATOM 618 O O . VAL A 1 95 ? 12.710 -7.296 15.375 1.00 26.12 95 VAL A O 1
ATOM 622 N N . ALA A 1 96 ? 12.647 -6.666 13.212 1.00 19.96 96 ALA A N 1
ATOM 623 C CA . ALA A 1 96 ? 13.808 -7.478 12.866 1.00 22.62 96 ALA A CA 1
ATOM 624 C C . ALA A 1 96 ? 15.040 -7.056 13.656 1.00 27.04 96 ALA A C 1
ATOM 625 O O . ALA A 1 96 ? 15.786 -7.906 14.159 1.00 24.72 96 ALA A O 1
ATOM 627 N N . GLN A 1 97 ? 15.272 -5.746 13.788 1.00 24.22 97 GLN A N 1
ATOM 628 C CA . GLN A 1 97 ? 16.447 -5.307 14.530 1.00 23.81 97 GLN A CA 1
ATOM 629 C C . GLN A 1 97 ? 16.318 -5.627 16.015 1.00 25.28 97 GLN A C 1
ATOM 630 O O . GLN A 1 97 ? 17.320 -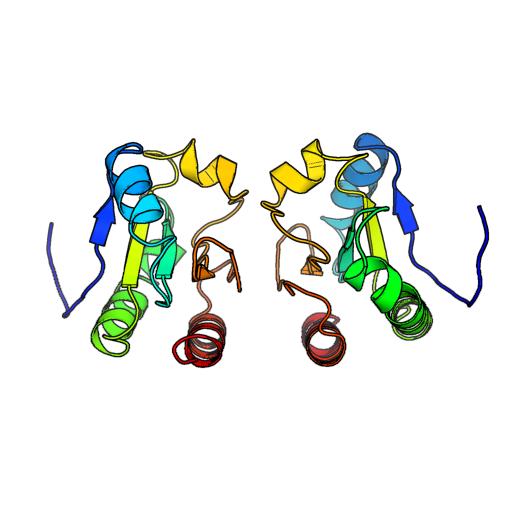5.953 16.662 1.00 25.15 97 GLN A O 1
ATOM 636 N N . GLU A 1 98 ? 15.097 -5.575 16.558 1.00 25.54 98 GLU A N 1
ATOM 637 C CA . GLU A 1 98 ? 14.885 -5.908 17.968 1.00 23.61 98 GLU A CA 1
ATOM 638 C C . GLU A 1 98 ? 15.339 -7.331 18.277 1.00 28.20 98 GLU A C 1
ATOM 639 O O . GLU A 1 98 ? 15.916 -7.597 19.341 1.00 30.54 98 GLU A O 1
ATOM 645 N N . PHE A 1 99 ? 15.102 -8.258 17.356 1.00 20.41 99 PHE A N 1
ATOM 646 C CA . PHE A 1 99 ? 15.454 -9.656 17.552 1.00 22.66 99 PHE A CA 1
ATOM 647 C C . PHE A 1 99 ? 16.794 -10.020 16.904 1.00 23.34 99 PHE A C 1
ATOM 648 O O . PHE A 1 99 ? 17.189 -11.196 16.899 1.00 24.89 99 PHE A O 1
ATOM 656 N N . GLY A 1 100 ? 17.524 -9.031 16.390 1.00 23.81 100 GLY A N 1
ATOM 657 C CA . GLY A 1 100 ? 18.859 -9.284 15.882 1.00 24.90 100 GLY A CA 1
ATOM 658 C C . GLY A 1 100 ? 18.914 -10.147 14.640 1.00 25.74 100 GLY A C 1
ATOM 659 O O . GLY A 1 100 ? 19.883 -10.890 14.460 1.00 24.33 100 GLY A O 1
ATOM 660 N N . VAL A 1 101 ? 17.902 -10.070 13.774 1.00 20.88 101 VAL A N 1
ATOM 661 C CA . VAL A 1 101 ? 17.887 -10.872 12.554 1.00 21.24 101 VAL A CA 1
ATOM 662 C C . VAL A 1 101 ? 18.955 -10.350 11.597 1.00 24.91 101 VAL A C 1
ATOM 663 O O . VAL A 1 101 ? 19.004 -9.151 11.296 1.00 27.51 101 VAL A O 1
ATOM 667 N N . GLN A 1 102 ? 19.844 -11.244 11.137 1.00 19.15 102 GLN A N 1
ATOM 668 C CA . GLN A 1 102 ? 20.958 -10.845 10.275 1.00 25.46 102 GLN A CA 1
ATOM 669 C C . GLN A 1 102 ? 20.980 -11.556 8.930 1.00 25.41 102 GLN A C 1
ATOM 670 O O . GLN A 1 102 ? 21.825 -11.225 8.088 1.00 26.98 102 GLN A O 1
ATOM 676 N N . ALA A 1 103 ? 20.086 -12.509 8.703 1.00 19.73 103 ALA A N 1
ATOM 677 C CA . ALA A 1 103 ? 20.009 -13.267 7.463 1.00 21.56 103 ALA A CA 1
ATOM 678 C C . ALA A 1 103 ? 18.624 -13.896 7.413 1.00 21.76 103 ALA A C 1
ATOM 679 O O . ALA A 1 103 ? 17.973 -14.073 8.444 1.00 21.98 103 ALA A O 1
ATOM 681 N N . MET A 1 104 ? 18.172 -14.220 6.204 1.00 18.62 104 MET A N 1
ATOM 682 C CA . MET A 1 104 ? 16.800 -14.689 6.046 1.00 19.87 104 MET A CA 1
ATOM 683 C C . MET A 1 104 ? 16.772 -15.999 5.270 1.00 22.01 104 MET A C 1
ATOM 684 O O . MET A 1 104 ? 17.643 -16.242 4.431 1.00 23.77 104 MET A O 1
ATOM 689 N N . PRO A 1 105 ? 15.798 -16.886 5.550 1.00 20.22 105 PRO A N 1
ATOM 690 C CA . PRO A 1 105 ? 14.797 -16.731 6.617 1.00 19.18 105 PRO A CA 1
ATOM 691 C C . PRO A 1 105 ? 15.406 -16.987 7.972 1.00 18.94 105 PRO A C 1
ATOM 692 O O . PRO A 1 105 ? 16.315 -17.798 8.075 1.00 21.84 105 PRO A O 1
ATOM 696 N N . THR A 1 106 ? 14.917 -16.295 8.993 1.00 17.85 106 THR A N 1
ATOM 697 C CA . THR A 1 106 ? 15.221 -16.635 10.379 1.00 18.72 106 THR A CA 1
ATOM 698 C C . THR A 1 106 ? 13.915 -17.015 11.060 1.00 19.42 106 THR A C 1
ATOM 699 O O . THR A 1 106 ? 12.943 -16.252 11.021 1.00 17.74 106 THR A O 1
ATOM 703 N N . PHE A 1 107 ? 13.883 -18.207 11.651 1.00 18.10 107 PHE A N 1
ATOM 704 C CA . PHE A 1 107 ? 12.725 -18.677 12.393 1.00 18.46 107 PHE A CA 1
ATOM 705 C C . PHE A 1 107 ? 13.010 -18.531 13.877 1.00 19.30 107 PHE A C 1
ATOM 706 O O . PHE A 1 107 ? 13.939 -19.149 14.411 1.00 22.09 107 PHE A O 1
ATOM 714 N N A LEU A 1 108 ? 12.209 -17.710 14.532 0.58 21.31 108 LEU A N 1
ATOM 715 N N B LEU A 1 108 ? 12.235 -17.679 14.531 0.42 22.73 108 LEU A N 1
ATOM 716 C CA A LEU A 1 108 ? 12.331 -17.452 15.956 0.58 21.12 108 LEU A CA 1
ATOM 717 C CA B LEU A 1 108 ? 12.338 -17.465 15.966 0.42 20.78 108 LEU A CA 1
ATOM 718 C C A LEU A 1 108 ? 11.216 -18.199 16.675 0.58 22.18 108 LEU A C 1
ATOM 719 C C B LEU A 1 108 ? 11.220 -18.233 16.651 0.42 21.51 108 LEU A C 1
ATOM 720 O O A LEU A 1 108 ? 10.044 -18.028 16.340 0.58 20.39 108 LEU A O 1
ATOM 721 O O B LEU A 1 108 ? 10.053 -18.097 16.278 0.42 21.83 108 LEU A O 1
ATOM 730 N N . LEU A 1 109 ? 11.573 -19.046 17.640 1.00 19.00 109 LEU A N 1
ATOM 731 C CA . LEU A 1 109 ? 10.584 -19.787 18.410 1.00 20.88 109 LEU A CA 1
ATOM 732 C C . LEU A 1 109 ? 10.400 -19.066 19.738 1.00 24.93 109 LEU A C 1
ATOM 733 O O . LEU A 1 109 ? 11.372 -18.882 20.475 1.00 20.78 109 LEU A O 1
ATOM 738 N N . LEU A 1 110 ? 9.166 -18.642 20.027 1.00 19.60 110 LEU A N 1
ATOM 739 C CA . LEU A 1 110 ? 8.852 -17.894 21.239 1.00 22.91 110 LEU A CA 1
ATOM 740 C C . LEU A 1 110 ? 7.851 -18.670 22.079 1.00 20.87 110 LEU A C 1
ATOM 741 O O . LEU A 1 110 ? 6.934 -19.292 21.546 1.00 21.96 110 LEU A O 1
ATOM 746 N N . LYS A 1 111 ? 8.012 -18.617 23.399 1.00 23.05 111 LYS A N 1
ATOM 747 C CA . LYS A 1 111 ? 6.989 -19.162 24.282 1.00 27.75 111 LYS A CA 1
ATOM 748 C C . LYS A 1 111 ? 6.917 -18.289 25.523 1.00 25.63 111 LYS A C 1
ATOM 749 O O . LYS A 1 111 ? 7.953 -17.944 26.099 1.00 25.57 111 LYS A O 1
ATOM 755 N N . GLN A 1 112 ? 5.693 -17.920 25.902 1.00 32.46 112 GLN A N 1
ATOM 756 C CA . GLN A 1 112 ? 5.440 -17.022 27.031 1.00 31.78 112 GLN A CA 1
ATOM 757 C C . GLN A 1 112 ? 6.348 -15.791 26.979 1.00 26.34 112 GLN A C 1
ATOM 758 O O . GLN A 1 112 ? 6.883 -15.337 27.997 1.00 30.87 112 GLN A O 1
ATOM 764 N N . GLY A 1 113 ? 6.528 -15.253 25.769 1.00 31.09 113 GLY A N 1
ATOM 765 C CA . GLY A 1 113 ? 7.254 -14.025 25.534 1.00 28.81 113 GLY A CA 1
ATOM 766 C C . GLY A 1 113 ? 8.760 -14.151 25.464 1.00 33.79 113 GLY A C 1
ATOM 767 O O . GLY A 1 113 ? 9.439 -13.125 25.327 1.00 33.75 113 GLY A O 1
ATOM 768 N N . LYS A 1 114 ? 9.313 -15.359 25.557 1.00 28.81 114 LYS A N 1
ATOM 769 C CA . LYS A 1 114 ? 10.757 -15.556 25.560 1.00 32.16 114 LYS A CA 1
ATOM 770 C C . LYS A 1 114 ? 11.180 -16.443 24.401 1.00 24.76 114 LYS A C 1
ATOM 771 O O . LYS A 1 114 ? 10.527 -17.447 24.108 1.00 24.33 114 LYS A O 1
ATOM 777 N N . GLU A 1 115 ? 12.296 -16.088 23.768 1.00 21.95 115 GLU A N 1
ATOM 778 C CA . GLU A 1 115 ? 12.864 -16.946 22.738 1.00 25.19 115 GLU A CA 1
ATOM 779 C C . GLU A 1 115 ? 13.366 -18.245 23.362 1.00 28.72 115 GLU A C 1
ATOM 780 O O . GLU A 1 115 ? 14.104 -18.226 24.354 1.00 24.57 115 GLU A O 1
ATOM 786 N N . VAL A 1 116 ? 12.943 -19.375 22.799 1.00 21.21 116 VAL A N 1
ATOM 787 C CA . VAL A 1 116 ? 13.404 -20.671 23.255 1.00 24.12 116 VAL A CA 1
ATOM 788 C C . VAL A 1 116 ? 14.307 -21.375 22.242 1.00 28.68 116 VAL A C 1
ATOM 789 O O . VAL A 1 116 ? 15.105 -22.228 22.646 1.00 24.88 116 VAL A O 1
ATOM 793 N N . GLU A 1 117 ? 14.202 -21.060 20.944 1.00 23.67 117 GLU A N 1
ATOM 794 C CA . GLU A 1 117 ? 15.093 -21.610 19.923 1.00 23.13 117 GLU A CA 1
ATOM 795 C C . GLU A 1 117 ? 15.183 -20.619 18.769 1.00 20.79 117 GLU A C 1
ATOM 796 O O . GLU A 1 117 ? 14.343 -19.728 18.620 1.00 23.87 117 GLU A O 1
ATOM 802 N N . ARG A 1 118 ? 16.178 -20.823 17.910 1.00 19.47 118 ARG A N 1
ATOM 803 C CA . ARG A 1 118 ? 16.267 -20.038 16.680 1.00 22.50 118 ARG A CA 1
ATOM 804 C C . ARG A 1 118 ? 16.859 -20.893 15.564 1.00 20.43 118 ARG A C 1
ATOM 805 O O . ARG A 1 118 ? 17.797 -21.664 15.799 1.00 21.25 118 ARG A O 1
ATOM 813 N N . VAL A 1 119 ? 16.318 -20.749 14.348 1.00 22.43 119 VAL A N 1
ATOM 814 C CA . VAL A 1 119 ? 16.880 -21.374 13.155 1.00 19.45 119 VAL A CA 1
ATOM 815 C C . VAL A 1 119 ? 17.225 -20.266 12.165 1.00 20.49 119 VAL A C 1
ATOM 816 O O . VAL A 1 119 ? 16.394 -19.398 11.889 1.00 18.95 119 VAL A O 1
ATOM 820 N N . VAL A 1 120 ? 18.447 -20.287 11.630 1.00 18.64 120 VAL A N 1
ATOM 821 C CA . VAL A 1 120 ? 18.849 -19.302 10.619 1.00 18.91 120 VAL A CA 1
ATOM 822 C C . VAL A 1 120 ? 19.097 -20.041 9.309 1.00 20.05 120 VAL A C 1
ATOM 823 O O . VAL A 1 120 ? 20.031 -20.844 9.210 1.00 20.70 120 VAL A O 1
ATOM 827 N N . GLY A 1 121 ? 18.250 -19.796 8.315 1.00 22.26 121 GLY A N 1
ATOM 828 C CA . GLY A 1 121 ? 18.383 -20.446 7.023 1.00 25.89 121 GLY A CA 1
ATOM 829 C C . GLY A 1 121 ? 17.241 -21.413 6.739 1.00 25.58 121 GLY A C 1
ATOM 830 O O . GLY A 1 121 ? 16.462 -21.791 7.612 1.00 23.67 121 GLY A O 1
ATOM 831 N N . ALA A 1 122 ? 17.179 -21.836 5.475 1.00 23.34 122 ALA A N 1
ATOM 832 C CA . ALA A 1 122 ? 16.117 -22.706 4.971 1.00 22.51 122 ALA A CA 1
ATOM 833 C C . ALA A 1 122 ? 16.377 -24.155 5.392 1.00 22.71 122 ALA A C 1
ATOM 834 O O . ALA A 1 122 ? 16.719 -25.024 4.591 1.00 28.22 122 ALA A O 1
ATOM 836 N N . LYS A 1 123 ? 16.209 -24.416 6.687 1.00 24.15 123 LYS A N 1
ATOM 837 C CA . LYS A 1 123 ? 16.578 -25.708 7.274 1.00 21.77 123 LYS A CA 1
ATOM 838 C C . LYS A 1 123 ? 15.345 -26.401 7.841 1.00 23.79 123 LYS A C 1
ATOM 839 O O . LYS A 1 123 ? 15.026 -26.246 9.024 1.00 25.70 123 LYS A O 1
ATOM 845 N N . LYS A 1 124 ? 14.681 -27.203 7.001 1.00 24.15 124 LYS A N 1
ATOM 846 C CA . LYS A 1 124 ? 13.388 -27.779 7.366 1.00 22.37 124 LYS A CA 1
ATOM 847 C C . LYS A 1 124 ? 13.491 -28.713 8.571 1.00 27.74 124 LYS A C 1
ATOM 848 O O . LYS A 1 124 ? 12.691 -28.619 9.508 1.00 27.31 124 LYS A O 1
ATOM 854 N N . ASP A 1 125 ? 14.467 -29.624 8.570 1.00 26.89 125 ASP A N 1
ATOM 855 C CA . ASP A 1 125 ? 14.521 -30.623 9.637 1.00 28.03 125 ASP A CA 1
ATOM 856 C C . ASP A 1 125 ? 14.927 -30.006 10.973 1.00 26.41 125 ASP A C 1
ATOM 857 O O . ASP A 1 125 ? 14.414 -30.400 12.028 1.00 27.54 125 ASP A O 1
ATOM 862 N N . GLU A 1 126 ? 15.844 -29.041 10.955 1.00 23.05 126 GLU A N 1
ATOM 863 C CA . GLU A 1 126 ? 16.214 -28.375 12.199 1.00 27.05 126 GLU A CA 1
ATOM 864 C C . GLU A 1 126 ? 15.021 -27.635 12.792 1.00 25.25 126 GLU A C 1
ATOM 865 O O . GLU A 1 126 ? 14.802 -27.659 14.010 1.00 22.26 126 GLU A O 1
ATOM 871 N N . LEU A 1 127 ? 14.232 -26.983 11.938 1.00 25.43 127 LEU A N 1
ATOM 872 C CA . LEU A 1 127 ? 13.057 -26.268 12.414 1.00 22.56 127 LEU A CA 1
ATOM 873 C C . LEU A 1 127 ? 12.045 -27.233 13.019 1.00 24.67 127 LEU A C 1
ATOM 874 O O . LEU A 1 127 ? 11.544 -27.010 14.129 1.00 25.75 127 LEU A O 1
ATOM 879 N N . GLU A 1 128 ? 11.765 -28.338 12.322 1.00 20.39 128 GLU A N 1
ATOM 880 C CA . GLU A 1 128 ? 10.767 -29.278 12.819 1.00 29.69 128 GLU A CA 1
ATOM 881 C C . GLU A 1 128 ? 11.193 -29.876 14.154 1.00 26.82 128 GLU A C 1
ATOM 882 O O . GLU A 1 128 ? 10.375 -30.025 15.071 1.00 28.88 128 GLU A O 1
ATOM 888 N N . LYS A 1 129 ? 12.480 -30.195 14.289 1.00 26.85 129 LYS A N 1
ATOM 889 C CA . LYS A 1 129 ? 12.991 -30.723 15.551 1.00 25.00 129 LYS A CA 1
ATOM 890 C C . LYS A 1 129 ? 12.808 -29.718 16.679 1.00 25.43 129 LYS A C 1
ATOM 891 O O . LYS A 1 129 ? 12.346 -30.071 17.775 1.00 28.34 129 LYS A O 1
ATOM 897 N N . LYS A 1 130 ? 13.134 -28.453 16.427 1.00 20.08 130 LYS A N 1
ATOM 898 C CA . LYS A 1 130 ? 13.019 -27.449 17.477 1.00 24.85 130 LYS A CA 1
ATOM 899 C C . LYS A 1 130 ? 11.556 -27.169 17.854 1.00 22.41 130 LYS A C 1
ATOM 900 O O . LYS A 1 130 ? 11.271 -26.891 19.027 1.00 23.24 130 LYS A O 1
ATOM 906 N N . ILE A 1 131 ? 10.623 -27.254 16.891 1.00 21.85 131 ILE A N 1
ATOM 907 C CA . ILE A 1 131 ? 9.199 -27.082 17.203 1.00 28.00 131 ILE A CA 1
ATOM 908 C C . ILE A 1 131 ? 8.718 -28.203 18.117 1.00 26.43 131 ILE A C 1
ATOM 909 O O . ILE A 1 131 ? 8.077 -27.959 19.150 1.00 26.27 131 ILE A O 1
ATOM 914 N N . LEU A 1 132 ? 9.045 -29.448 17.766 1.00 29.04 132 LEU A N 1
ATOM 915 C CA . LEU A 1 132 ? 8.583 -30.588 18.559 1.00 34.11 132 LEU A CA 1
ATOM 916 C C . LEU A 1 132 ? 9.117 -30.547 19.983 1.00 37.06 132 LEU A C 1
ATOM 917 O O . LEU A 1 132 ? 8.498 -31.108 20.894 1.00 39.78 132 LEU A O 1
ATOM 922 N N . LYS A 1 133 ? 10.252 -29.881 20.194 1.00 33.07 133 LYS A N 1
ATOM 923 C CA . LYS A 1 133 ? 10.863 -29.776 21.511 1.00 31.80 133 LYS A CA 1
ATOM 924 C C . LYS A 1 133 ? 10.064 -28.875 22.442 1.00 35.18 133 LYS A C 1
ATOM 925 O O . LYS A 1 133 ? 10.222 -28.964 23.662 1.00 34.73 133 LYS A O 1
ATOM 931 N N . HIS A 1 134 ? 9.212 -28.009 21.893 1.00 29.21 134 HIS A N 1
ATOM 932 C CA . HIS A 1 134 ? 8.567 -26.964 22.666 1.00 28.99 134 HIS A CA 1
ATOM 933 C C . HIS A 1 134 ? 7.074 -26.858 22.420 1.00 30.12 134 HIS A C 1
ATOM 934 O O . HIS A 1 134 ? 6.431 -25.980 23.007 1.00 31.19 134 HIS A O 1
ATOM 941 N N . ARG A 1 135 ? 6.508 -27.700 21.559 1.00 35.05 135 ARG A N 1
ATOM 942 C CA . ARG A 1 135 ? 5.089 -27.572 21.243 1.00 36.47 135 ARG A CA 1
ATOM 943 C C . ARG A 1 135 ? 4.199 -27.957 22.418 1.00 39.99 135 ARG A C 1
ATOM 944 O O . ARG A 1 135 ? 3.055 -27.492 22.488 1.00 47.50 135 ARG A O 1
ATOM 952 N N . GLU A 1 136 ? 4.688 -28.785 23.338 1.00 40.00 136 GLU A N 1
ATOM 953 C CA . GLU A 1 136 ? 3.915 -29.179 24.510 1.00 45.67 136 GLU A CA 1
ATOM 954 C C . GLU A 1 136 ? 4.670 -28.823 25.786 1.00 52.65 136 GLU A C 1
ATOM 955 O O . GLU A 1 136 ? 5.859 -28.494 25.765 1.00 50.71 136 GLU A O 1
ATOM 961 N N . ALA A 1 137 ? 3.954 -28.899 26.907 1.00 67.14 137 ALA A N 1
ATOM 962 C CA . ALA A 1 137 ? 4.502 -28.555 28.216 1.00 75.17 137 ALA A CA 1
ATOM 963 C C . ALA A 1 137 ? 5.689 -29.440 28.585 1.00 64.18 137 ALA A C 1
ATOM 964 O O . ALA A 1 137 ? 5.617 -30.665 28.481 1.00 56.58 137 ALA A O 1
ATOM 966 N N . GLY B 1 22 ? 39.699 -11.752 37.582 1.00 48.15 22 GLY B N 1
ATOM 967 C CA . GLY B 1 22 ? 41.144 -11.839 37.651 1.00 35.11 22 GLY B CA 1
ATOM 968 C C . GLY B 1 22 ? 41.623 -13.056 38.424 1.00 35.36 22 GLY B C 1
ATOM 969 O O . GLY B 1 22 ? 42.604 -12.976 39.159 1.00 29.66 22 GLY B O 1
ATOM 970 N N . SER B 1 23 ? 40.932 -14.184 38.262 1.00 37.20 23 SER B N 1
ATOM 971 C CA . SER B 1 23 ? 41.377 -15.436 38.860 1.00 27.42 23 SER B CA 1
ATOM 972 C C . SER B 1 23 ? 40.767 -16.595 38.087 1.00 34.85 23 SER B C 1
ATOM 973 O O . SER B 1 23 ? 39.721 -16.451 37.450 1.00 39.71 23 SER B O 1
ATOM 976 N N . SER B 1 24 ? 41.436 -17.745 38.150 1.00 27.50 24 SER B N 1
ATOM 977 C CA . SER B 1 24 ? 40.997 -18.946 37.451 1.00 26.23 24 SER B CA 1
ATOM 978 C C . SER B 1 24 ? 40.959 -20.122 38.415 1.00 29.36 24 SER B C 1
ATOM 979 O O . SER B 1 24 ? 41.790 -20.228 39.323 1.00 27.51 24 SER B O 1
ATOM 982 N N . SER B 1 25 ? 39.993 -21.014 38.206 1.00 27.21 25 SER B N 1
ATOM 983 C CA . SER B 1 25 ? 39.895 -22.226 39.006 1.00 23.33 25 SER B CA 1
ATOM 984 C C . SER B 1 25 ? 40.124 -23.512 38.230 1.00 29.51 25 SER B C 1
ATOM 985 O O . SER B 1 25 ? 40.214 -24.574 38.852 1.00 23.42 25 SER B O 1
ATOM 988 N N . GLU B 1 26 ? 40.214 -23.463 36.904 1.00 25.84 26 GLU B N 1
ATOM 989 C CA . GLU B 1 26 ? 40.449 -24.671 36.124 1.00 24.69 26 GLU B CA 1
ATOM 990 C C . GLU B 1 26 ? 40.949 -24.263 34.750 1.00 23.88 26 GLU B C 1
ATOM 991 O O . GLU B 1 26 ? 40.797 -23.098 34.358 1.00 24.08 26 GLU B O 1
ATOM 997 N N . PRO B 1 27 ? 41.599 -25.171 34.022 1.00 23.77 27 PRO B N 1
ATOM 998 C CA . PRO B 1 27 ? 42.103 -24.824 32.693 1.00 24.17 27 PRO B CA 1
ATOM 999 C C . PRO B 1 27 ? 40.981 -24.366 31.776 1.00 25.28 27 PRO B C 1
ATOM 1000 O O . PRO B 1 27 ? 39.835 -24.808 31.882 1.00 22.20 27 PRO B O 1
ATOM 1004 N N . SER B 1 28 ? 41.329 -23.468 30.862 1.00 23.47 28 SER B N 1
ATOM 1005 C CA . SER B 1 28 ? 40.329 -22.919 29.954 1.00 21.43 28 SER B CA 1
ATOM 1006 C C . SER B 1 28 ? 41.056 -22.379 28.739 1.00 20.38 28 SER B C 1
ATOM 1007 O O . SER B 1 28 ? 42.209 -21.957 28.842 1.00 23.69 28 SER B O 1
ATOM 1010 N N . ARG B 1 29 ? 40.374 -22.398 27.583 1.00 21.94 29 ARG B N 1
ATOM 1011 C CA . ARG B 1 29 ? 40.834 -21.654 26.416 1.00 22.00 29 ARG B CA 1
ATOM 1012 C C . ARG B 1 29 ? 39.814 -20.595 25.994 1.00 24.33 29 ARG B C 1
ATOM 1013 O O . ARG B 1 29 ? 39.838 -20.120 24.851 1.00 26.28 29 ARG B O 1
ATOM 1021 N N . VAL B 1 30 ? 38.922 -20.211 26.902 1.00 21.33 30 VAL B N 1
ATOM 1022 C CA . VAL B 1 30 ? 37.911 -19.213 26.591 1.00 21.50 30 VAL B CA 1
ATOM 1023 C C . VAL B 1 30 ? 38.559 -17.843 26.546 1.00 23.34 30 VAL B C 1
ATOM 1024 O O . VAL B 1 30 ? 39.301 -17.464 27.460 1.00 28.61 30 VAL B O 1
ATOM 1028 N N . ILE B 1 31 ? 38.262 -17.081 25.501 1.00 22.22 31 ILE B N 1
ATOM 1029 C CA . ILE B 1 31 ? 38.759 -15.719 25.378 1.00 29.46 31 ILE B CA 1
ATOM 1030 C C . ILE B 1 31 ? 37.627 -14.770 25.736 1.00 26.00 31 ILE B C 1
ATOM 1031 O O . ILE B 1 31 ? 36.560 -14.789 25.106 1.00 23.00 31 ILE B O 1
ATOM 1036 N N . ALA B 1 32 ? 37.839 -13.968 26.780 1.00 25.15 32 ALA B N 1
ATOM 1037 C CA . ALA B 1 32 ? 36.877 -12.951 27.174 1.00 24.77 32 ALA B CA 1
ATOM 1038 C C . ALA B 1 32 ? 37.240 -11.639 26.496 1.00 38.09 32 ALA B C 1
ATOM 1039 O O . ALA B 1 32 ? 38.403 -11.223 26.517 1.00 43.70 32 ALA B O 1
ATOM 1041 N N . PHE B 1 33 ? 36.255 -11.005 25.871 1.00 29.97 33 PHE B N 1
ATOM 1042 C CA . PHE B 1 33 ? 36.433 -9.701 25.247 1.00 32.02 33 PHE B CA 1
ATOM 1043 C C . PHE B 1 33 ? 35.688 -8.675 26.085 1.00 38.97 33 PHE B C 1
ATOM 1044 O O . PHE B 1 33 ? 34.486 -8.826 26.333 1.00 33.62 33 PHE B O 1
ATOM 1052 N N . HIS B 1 34 ? 36.401 -7.636 26.515 1.00 32.05 34 HIS B N 1
ATOM 1053 C CA . HIS B 1 34 ? 35.813 -6.562 27.301 1.00 34.75 34 HIS B CA 1
ATOM 1054 C C . HIS B 1 34 ? 35.661 -5.268 26.512 1.00 33.92 34 HIS B C 1
ATOM 1055 O O . HIS B 1 34 ? 35.270 -4.249 27.091 1.00 37.18 34 HIS B O 1
ATOM 1062 N N . SER B 1 35 ? 35.934 -5.287 25.202 1.00 38.18 35 SER B N 1
ATOM 1063 C CA . SER B 1 35 ? 35.623 -4.163 24.326 1.00 34.77 35 SER B CA 1
ATOM 1064 C C . SER B 1 35 ? 34.900 -4.676 23.088 1.00 36.85 35 SER B C 1
ATOM 1065 O O . SER B 1 35 ? 35.248 -5.731 22.552 1.00 40.60 35 SER B O 1
ATOM 1068 N N . SER B 1 36 ? 33.887 -3.925 22.639 1.00 38.90 36 SER B N 1
ATOM 1069 C CA . SER B 1 36 ? 33.172 -4.300 21.422 1.00 37.72 36 SER B CA 1
ATOM 1070 C C . SER B 1 36 ? 34.101 -4.319 20.218 1.00 37.81 36 SER B C 1
ATOM 1071 O O . SER B 1 36 ? 33.900 -5.113 19.293 1.00 44.47 36 SER B O 1
ATOM 1074 N N . ASN B 1 37 ? 35.120 -3.457 20.218 1.00 39.76 37 ASN B N 1
ATOM 1075 C CA . ASN B 1 37 ? 36.042 -3.380 19.090 1.00 39.13 37 ASN B CA 1
ATOM 1076 C C . ASN B 1 37 ? 36.859 -4.657 18.963 1.00 37.56 37 ASN B C 1
ATOM 1077 O O . ASN B 1 37 ? 36.961 -5.232 17.875 1.00 41.44 37 ASN B O 1
ATOM 1082 N N . ARG B 1 38 ? 37.447 -5.118 20.066 1.00 36.67 38 ARG B N 1
ATOM 1083 C CA . ARG B 1 38 ? 38.256 -6.330 20.004 1.00 38.91 38 ARG B CA 1
ATOM 1084 C C . ARG B 1 38 ? 37.413 -7.546 19.633 1.00 37.12 38 ARG B C 1
ATOM 1085 O O . ARG B 1 38 ? 37.890 -8.431 18.913 1.00 33.15 38 ARG B O 1
ATOM 1093 N N . TRP B 1 39 ? 36.160 -7.614 20.106 1.00 35.35 39 TRP B N 1
ATOM 1094 C CA . TRP B 1 39 ? 35.259 -8.664 19.623 1.00 30.35 39 TRP B CA 1
ATOM 1095 C C . TRP B 1 39 ? 35.065 -8.558 18.115 1.00 32.60 39 TRP B C 1
ATOM 1096 O O . TRP B 1 39 ? 35.142 -9.559 17.392 1.00 32.43 39 TRP B O 1
ATOM 1107 N N . GLN B 1 40 ? 34.804 -7.344 17.625 1.00 31.05 40 GLN B N 1
ATOM 1108 C CA . GLN B 1 40 ? 34.508 -7.161 16.209 1.00 27.88 40 GLN B CA 1
ATOM 1109 C C . GLN B 1 40 ? 35.713 -7.505 15.334 1.00 28.69 40 GLN B C 1
ATOM 1110 O O . GLN B 1 40 ? 35.556 -8.053 14.238 1.00 31.24 40 GLN B O 1
ATOM 1116 N N . LEU B 1 41 ? 36.924 -7.190 15.791 1.00 31.12 41 LEU B N 1
ATOM 1117 C CA . LEU B 1 41 ? 38.099 -7.559 15.008 1.00 32.97 41 LEU B CA 1
ATOM 1118 C C . LEU B 1 41 ? 38.292 -9.068 14.993 1.00 34.49 41 LEU B C 1
ATOM 1119 O O . LEU B 1 41 ? 38.664 -9.649 13.963 1.00 33.75 41 LEU B O 1
ATOM 1124 N N . HIS B 1 42 ? 38.028 -9.721 16.125 1.00 33.56 42 HIS B N 1
ATOM 1125 C CA . HIS B 1 42 ? 38.100 -11.173 16.163 1.00 29.93 42 HIS B CA 1
ATOM 1126 C C . HIS B 1 42 ? 37.027 -11.797 15.283 1.00 32.88 42 HIS B C 1
ATOM 1127 O O . HIS B 1 42 ? 37.295 -12.765 14.560 1.00 30.17 42 HIS B O 1
ATOM 1134 N N . PHE B 1 43 ? 35.802 -11.263 15.340 1.00 23.92 43 PHE B N 1
ATOM 1135 C CA . PHE B 1 43 ? 34.727 -11.759 14.484 1.00 27.17 43 PHE B CA 1
ATOM 1136 C C . PHE B 1 43 ? 35.072 -11.560 13.015 1.00 34.36 43 PHE B C 1
ATOM 1137 O O . PHE B 1 43 ? 34.842 -12.450 12.188 1.00 30.17 43 PHE B O 1
ATOM 1145 N N . ASN B 1 44 ? 35.634 -10.397 12.675 1.00 32.64 44 ASN B N 1
ATOM 1146 C CA . ASN B 1 44 ? 35.919 -10.092 11.277 1.00 33.32 44 ASN B CA 1
ATOM 1147 C C . ASN B 1 44 ? 36.961 -11.045 10.709 1.00 28.73 44 ASN B C 1
ATOM 1148 O O . ASN B 1 44 ? 36.818 -11.528 9.580 1.00 33.20 44 ASN B O 1
ATOM 1153 N N . SER B 1 45 ? 38.006 -11.344 11.492 1.00 28.12 45 SER B N 1
ATOM 1154 C CA . SER B 1 45 ? 38.998 -12.319 11.063 1.00 30.76 45 SER B CA 1
ATOM 1155 C C . SER B 1 45 ? 38.386 -13.702 10.903 1.00 33.24 45 SER B C 1
ATOM 1156 O O . SER B 1 45 ? 38.761 -14.441 9.986 1.00 35.22 45 SER B O 1
ATOM 1159 N N . SER B 1 46 ? 37.433 -14.060 11.768 1.00 34.98 46 SER B N 1
ATOM 1160 C CA . SER B 1 46 ? 36.769 -15.357 11.690 1.00 25.26 46 SER B CA 1
ATOM 1161 C C . SER B 1 46 ? 35.936 -15.530 10.430 1.00 30.27 46 SER B C 1
ATOM 1162 O O . SER B 1 46 ? 35.655 -16.669 10.033 1.00 30.98 46 SER B O 1
ATOM 1165 N N . LYS B 1 47 ? 35.530 -14.440 9.785 1.00 28.85 47 LYS B N 1
ATOM 1166 C CA . LYS B 1 47 ? 34.693 -14.584 8.601 1.00 33.47 47 LYS B CA 1
ATOM 1167 C C . LYS B 1 47 ? 35.417 -15.312 7.471 1.00 31.06 47 LYS B C 1
ATOM 1168 O O . LYS B 1 47 ? 34.768 -15.943 6.628 1.00 32.02 47 LYS B O 1
ATOM 1174 N N A GLN B 1 48 ? 36.747 -15.242 7.430 0.56 36.46 48 GLN B N 1
ATOM 1175 N N B GLN B 1 48 ? 36.749 -15.239 7.443 0.44 36.37 48 GLN B N 1
ATOM 1176 C CA A GLN B 1 48 ? 37.517 -15.945 6.411 0.56 38.40 48 GLN B CA 1
ATOM 1177 C CA B GLN B 1 48 ? 37.570 -15.918 6.447 0.44 38.40 48 GLN B CA 1
ATOM 1178 C C A GLN B 1 48 ? 37.972 -17.327 6.859 0.56 32.94 48 GLN B C 1
ATOM 1179 C C B GLN B 1 48 ? 37.980 -17.322 6.866 0.44 32.87 48 GLN B C 1
ATOM 1180 O O A GLN B 1 48 ? 38.639 -18.022 6.084 0.56 28.50 48 GLN B O 1
ATOM 1181 O O B GLN B 1 48 ? 38.631 -18.021 6.081 0.44 28.62 48 GLN B O 1
ATOM 1192 N N . LEU B 1 49 ? 37.623 -17.748 8.074 1.00 25.11 49 LEU B N 1
ATOM 1193 C CA . LEU B 1 49 ? 38.077 -19.016 8.625 1.00 29.27 49 LEU B CA 1
ATOM 1194 C C . LEU B 1 49 ? 36.955 -20.039 8.644 1.00 27.36 49 LEU B C 1
ATOM 1195 O O . LEU B 1 49 ? 35.828 -19.741 9.054 1.00 26.32 49 LEU B O 1
ATOM 1200 N N . ASN B 1 50 ? 37.286 -21.245 8.199 1.00 24.98 50 ASN B N 1
ATOM 1201 C CA . ASN B 1 50 ? 36.398 -22.402 8.230 1.00 25.32 50 ASN B CA 1
ATOM 1202 C C . ASN B 1 50 ? 36.517 -23.092 9.591 1.00 34.98 50 ASN B C 1
ATOM 1203 O O . ASN B 1 50 ? 36.885 -24.260 9.712 1.00 42.68 50 ASN B O 1
ATOM 1208 N N . LYS B 1 51 ? 36.243 -22.312 10.628 1.00 26.68 51 LYS B N 1
ATOM 1209 C CA . LYS B 1 51 ? 36.448 -22.713 12.017 1.00 20.30 51 LYS B CA 1
ATOM 1210 C C . LYS B 1 51 ? 35.174 -22.406 12.778 1.00 20.81 51 LYS B C 1
ATOM 1211 O O . LYS B 1 51 ? 34.560 -21.367 12.536 1.00 22.60 51 LYS B O 1
ATOM 1217 N N . LEU B 1 52 ? 34.789 -23.295 13.703 1.00 18.89 52 LEU B N 1
ATOM 1218 C CA . LEU B 1 52 ? 33.615 -23.062 14.544 1.00 20.83 52 LEU B CA 1
ATOM 1219 C C . LEU B 1 52 ? 33.959 -22.130 15.701 1.00 20.54 52 LEU B C 1
ATOM 1220 O O . LEU B 1 52 ? 34.966 -22.327 16.389 1.00 19.75 52 LEU B O 1
ATOM 1225 N N A ILE B 1 53 ? 33.127 -21.112 15.905 0.45 21.28 53 ILE B N 1
ATOM 1226 N N B ILE B 1 53 ? 33.110 -21.128 15.926 0.55 19.85 53 ILE B N 1
ATOM 1227 C CA A ILE B 1 53 ? 33.204 -20.235 17.066 0.45 22.90 53 ILE B CA 1
ATOM 1228 C CA B ILE B 1 53 ? 33.218 -20.212 17.058 0.55 20.80 53 ILE B CA 1
ATOM 1229 C C A ILE B 1 53 ? 32.014 -20.538 17.960 0.45 21.06 53 ILE B C 1
ATOM 1230 C C B ILE B 1 53 ? 32.015 -20.447 17.962 0.55 19.31 53 ILE B C 1
ATOM 1231 O O A ILE B 1 53 ? 30.891 -20.686 17.474 0.45 20.92 53 ILE B O 1
ATOM 1232 O O B ILE B 1 53 ? 30.878 -20.453 17.484 0.55 20.33 53 ILE B O 1
ATOM 1241 N N . VAL B 1 54 ? 32.257 -20.621 19.264 1.00 19.75 54 VAL B N 1
ATOM 1242 C CA . VAL B 1 54 ? 31.186 -20.714 20.257 1.00 20.02 54 VAL B CA 1
ATOM 1243 C C . VAL B 1 54 ? 31.255 -19.446 21.099 1.00 18.28 54 VAL B C 1
ATOM 1244 O O . VAL B 1 54 ? 32.259 -19.206 21.773 1.00 21.31 54 VAL B O 1
ATOM 1248 N N . VAL B 1 55 ? 30.209 -18.621 21.037 1.00 20.59 55 VAL B N 1
ATOM 1249 C CA . VAL B 1 55 ? 30.152 -17.373 21.790 1.00 19.40 55 VAL B CA 1
ATOM 1250 C C . VAL B 1 55 ? 29.174 -17.548 22.946 1.00 20.41 55 VAL B C 1
ATOM 1251 O O . VAL B 1 55 ? 27.971 -17.747 22.731 1.00 19.84 55 VAL B O 1
ATOM 1255 N N . ASP B 1 56 ? 29.691 -17.450 24.167 1.00 17.94 56 ASP B N 1
ATOM 1256 C CA . ASP B 1 56 ? 28.898 -17.537 25.392 1.00 19.28 56 ASP B CA 1
ATOM 1257 C C . ASP B 1 56 ? 28.529 -16.116 25.800 1.00 19.36 56 ASP B C 1
ATOM 1258 O O . ASP B 1 56 ? 29.396 -15.350 26.235 1.00 21.71 56 ASP B O 1
ATOM 1263 N N . PHE B 1 57 ? 27.254 -15.747 25.621 1.00 20.95 57 PHE B N 1
ATOM 1264 C CA . PHE B 1 57 ? 26.740 -14.455 26.069 1.00 19.03 57 PHE B CA 1
ATOM 1265 C C . PHE B 1 57 ? 26.283 -14.622 27.516 1.00 23.07 57 PHE B C 1
ATOM 1266 O O . PHE B 1 57 ? 25.307 -15.329 27.784 1.00 21.25 57 PHE B O 1
ATOM 1274 N N . ALA B 1 58 ? 26.985 -13.969 28.444 1.00 22.64 58 ALA B N 1
ATOM 1275 C CA . ALA B 1 58 ? 26.816 -14.194 29.880 1.00 22.93 58 ALA B CA 1
ATOM 1276 C C . ALA B 1 58 ? 26.568 -12.871 30.595 1.00 28.28 58 ALA B C 1
ATOM 1277 O O . ALA B 1 58 ? 26.594 -11.796 29.993 1.00 25.13 58 ALA B O 1
ATOM 1279 N N . ALA B 1 59 ? 26.299 -12.953 31.905 1.00 20.82 59 ALA B N 1
ATOM 1280 C CA . ALA B 1 59 ? 26.132 -11.772 32.733 1.00 23.43 59 ALA B CA 1
ATOM 1281 C C . ALA B 1 59 ? 26.831 -12.053 34.050 1.00 23.99 59 ALA B C 1
ATOM 1282 O O . ALA B 1 59 ? 26.813 -13.193 34.516 1.00 21.26 59 ALA B O 1
ATOM 1284 N N . THR B 1 60 ? 27.452 -11.030 34.643 1.00 28.08 60 THR B N 1
ATOM 1285 C CA . THR B 1 60 ? 28.146 -11.252 35.910 1.00 28.74 60 THR B CA 1
ATOM 1286 C C . THR B 1 60 ? 27.171 -11.628 37.019 1.00 34.17 60 THR B C 1
ATOM 1287 O O . THR B 1 60 ? 27.543 -12.339 37.959 1.00 28.82 60 THR B O 1
ATOM 1291 N N . TRP B 1 61 ? 25.927 -11.171 36.924 1.00 29.83 61 TRP B N 1
ATOM 1292 C CA . TRP B 1 61 ? 24.923 -11.425 37.956 1.00 25.98 61 TRP B CA 1
ATOM 1293 C C . TRP B 1 61 ? 24.126 -12.706 37.725 1.00 30.22 61 TRP B C 1
ATOM 1294 O O . TRP B 1 61 ? 23.230 -13.009 38.520 1.00 32.34 61 TRP B O 1
ATOM 1305 N N . CYS B 1 62 ? 24.431 -13.471 36.675 1.00 23.59 62 CYS B N 1
ATOM 1306 C CA . CYS B 1 62 ? 23.576 -14.568 36.232 1.00 24.15 62 CYS B CA 1
ATOM 1307 C C . CYS B 1 62 ? 24.017 -15.897 36.839 1.00 32.88 62 CYS B C 1
ATOM 1308 O O . CYS B 1 62 ? 25.125 -16.374 36.570 1.00 26.96 62 CYS B O 1
ATOM 1311 N N . GLY B 1 63 ? 23.132 -16.506 37.638 1.00 28.3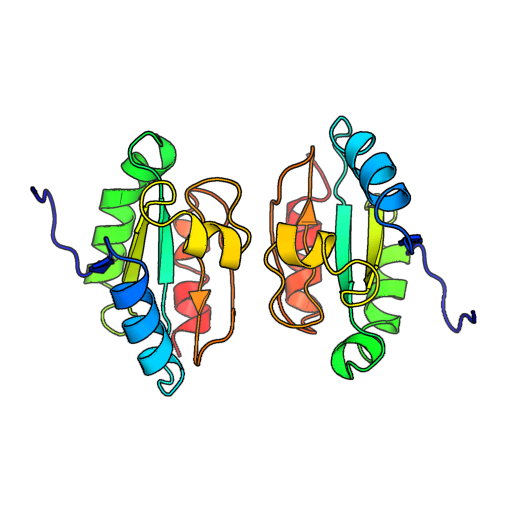0 63 GLY B N 1
ATOM 1312 C CA . GLY B 1 63 ? 23.400 -17.774 38.286 1.00 28.98 63 GLY B CA 1
ATOM 1313 C C . GLY B 1 63 ? 23.640 -18.946 37.347 1.00 26.02 63 GLY B C 1
ATOM 1314 O O . GLY B 1 63 ? 24.648 -19.649 37.457 1.00 29.36 63 GLY B O 1
ATOM 1315 N N . PRO B 1 64 ? 22.716 -19.202 36.415 1.00 27.32 64 PRO B N 1
ATOM 1316 C CA . PRO B 1 64 ? 22.982 -20.268 35.437 1.00 26.18 64 PRO B CA 1
ATOM 1317 C C . PRO B 1 64 ? 24.275 -20.040 34.673 1.00 26.84 64 PRO B C 1
ATOM 1318 O O . PRO B 1 64 ? 24.965 -21.014 34.353 1.00 28.33 64 PRO B O 1
ATOM 1322 N N . CYS B 1 65 ? 24.643 -18.779 34.416 1.00 23.06 65 CYS B N 1
ATOM 1323 C CA . CYS B 1 65 ? 25.922 -18.496 33.758 1.00 21.67 65 CYS B CA 1
ATOM 1324 C C . CYS B 1 65 ? 27.103 -18.985 34.586 1.00 26.03 65 CYS B C 1
ATOM 1325 O O . CYS B 1 65 ? 27.983 -19.689 34.076 1.00 24.87 65 CYS B O 1
ATOM 1328 N N . LYS B 1 66 ? 27.154 -18.583 35.860 1.00 25.08 66 LYS B N 1
ATOM 1329 C CA . LYS B 1 66 ? 28.254 -18.972 36.734 1.00 24.82 66 LYS B CA 1
ATOM 1330 C C . LYS B 1 66 ? 28.313 -20.480 36.908 1.00 24.13 66 LYS B C 1
ATOM 1331 O O . LYS B 1 66 ? 29.400 -21.065 36.956 1.00 28.59 66 LYS B O 1
ATOM 1337 N N . MET B 1 67 ? 27.150 -21.123 37.005 1.00 28.78 67 MET B N 1
ATOM 1338 C CA . MET B 1 67 ? 27.096 -22.581 37.055 1.00 40.13 67 MET B CA 1
ATOM 1339 C C . MET B 1 67 ? 27.755 -23.204 35.831 1.00 39.06 67 MET B C 1
ATOM 1340 O O . MET B 1 67 ? 28.459 -24.214 35.945 1.00 44.44 67 MET B O 1
ATOM 1345 N N . MET B 1 68 ? 27.534 -22.620 34.649 1.00 30.04 68 MET B N 1
ATOM 1346 C CA . MET B 1 68 ? 28.069 -23.199 33.420 1.00 35.26 68 MET B CA 1
ATOM 1347 C C . MET B 1 68 ? 29.572 -23.013 33.280 1.00 29.71 68 MET B C 1
ATOM 1348 O O . MET B 1 68 ? 30.183 -23.695 32.452 1.00 28.84 68 MET B O 1
ATOM 1353 N N . GLU B 1 69 ? 30.177 -22.085 34.020 1.00 26.01 69 GLU B N 1
ATOM 1354 C CA . GLU B 1 69 ? 31.544 -21.685 33.687 1.00 27.57 69 GLU B CA 1
ATOM 1355 C C . GLU B 1 69 ? 32.550 -22.829 33.765 1.00 28.12 69 GLU B C 1
ATOM 1356 O O . GLU B 1 69 ? 33.342 -22.983 32.818 1.00 25.86 69 GLU B O 1
ATOM 1362 N N . PRO B 1 70 ? 32.567 -23.673 34.799 1.00 24.23 70 PRO B N 1
ATOM 1363 C CA . PRO B 1 70 ? 33.540 -24.781 34.783 1.00 23.26 70 PRO B CA 1
ATOM 1364 C C . PRO B 1 70 ? 33.289 -25.761 33.647 1.00 30.67 70 PRO B C 1
ATOM 1365 O O . PRO B 1 70 ? 34.240 -26.350 33.124 1.00 26.40 70 PRO B O 1
ATOM 1369 N N . VAL B 1 71 ? 32.022 -25.949 33.261 1.00 30.15 71 VAL B N 1
ATOM 1370 C CA . VAL B 1 71 ? 31.669 -26.822 32.143 1.00 28.82 71 VAL B CA 1
ATOM 1371 C C . VAL B 1 71 ? 32.196 -26.260 30.830 1.00 24.09 71 VAL B C 1
ATOM 1372 O O . VAL B 1 71 ? 32.735 -26.995 29.988 1.00 24.76 71 VAL B O 1
ATOM 1376 N N . ILE B 1 72 ? 32.022 -24.954 30.618 1.00 25.19 72 ILE B N 1
ATOM 1377 C CA . ILE B 1 72 ? 32.457 -24.338 29.371 1.00 20.75 72 ILE B CA 1
ATOM 1378 C C . ILE B 1 72 ? 33.973 -24.297 29.313 1.00 22.68 72 ILE B C 1
ATOM 1379 O O . ILE B 1 72 ? 34.578 -24.502 28.254 1.00 21.47 72 ILE B O 1
ATOM 1384 N N . ASN B 1 73 ? 34.613 -24.047 30.460 1.00 22.49 73 ASN B N 1
ATOM 1385 C CA . ASN B 1 73 ? 36.065 -24.077 30.500 1.00 21.64 73 ASN B CA 1
ATOM 1386 C C . ASN B 1 73 ? 36.578 -25.463 30.160 1.00 21.67 73 ASN B C 1
ATOM 1387 O O . ASN B 1 73 ? 37.483 -25.609 29.332 1.00 21.61 73 ASN B O 1
ATOM 1392 N N . ALA B 1 74 ? 35.962 -26.496 30.743 1.00 21.77 74 ALA B N 1
ATOM 1393 C CA . ALA B 1 74 ? 36.371 -27.864 30.447 1.00 23.00 74 ALA B CA 1
ATOM 1394 C C . ALA B 1 74 ? 36.157 -28.196 28.977 1.00 27.25 74 ALA B C 1
ATOM 1395 O O . ALA B 1 74 ? 37.017 -28.827 28.348 1.00 26.67 74 ALA B O 1
ATOM 1397 N N . MET B 1 75 ? 35.022 -27.770 28.405 1.00 24.14 75 MET B N 1
ATOM 1398 C CA . MET B 1 75 ? 34.788 -27.985 26.979 1.00 21.66 75 MET B CA 1
ATOM 1399 C C . MET B 1 75 ? 35.854 -27.304 26.132 1.00 21.35 75 MET B C 1
ATOM 1400 O O . MET B 1 75 ? 36.347 -27.883 25.155 1.00 24.15 75 MET B O 1
ATOM 1405 N N . SER B 1 76 ? 36.207 -26.066 26.481 1.00 20.71 76 SER B N 1
ATOM 1406 C CA . SER B 1 76 ? 37.156 -25.307 25.674 1.00 23.59 76 SER B CA 1
ATOM 1407 C C . SER B 1 76 ? 38.546 -25.933 25.700 1.00 28.86 76 SER B C 1
ATOM 1408 O O . SER B 1 76 ? 39.301 -25.814 24.727 1.00 23.95 76 SER B O 1
ATOM 1411 N N . ALA B 1 77 ? 38.901 -26.595 26.804 1.00 26.26 77 ALA B N 1
ATOM 1412 C CA . ALA B 1 77 ? 40.184 -27.273 26.908 1.00 26.30 77 ALA B CA 1
ATOM 1413 C C . ALA B 1 77 ? 40.174 -28.622 26.206 1.00 30.03 77 ALA B C 1
ATOM 1414 O O . ALA B 1 77 ? 41.242 -29.149 25.883 1.00 31.86 77 ALA B O 1
ATOM 1416 N N . LYS B 1 78 ? 38.991 -29.184 25.965 1.00 25.99 78 LYS B N 1
ATOM 1417 C CA . LYS B 1 78 ? 38.831 -30.433 25.226 1.00 30.00 78 LYS B CA 1
ATOM 1418 C C . LYS B 1 78 ? 38.770 -30.189 23.718 1.00 32.05 78 LYS B C 1
ATOM 1419 O O . LYS B 1 78 ? 39.560 -30.755 22.952 1.00 29.59 78 LYS B O 1
ATOM 1425 N N . TYR B 1 79 ? 37.827 -29.350 23.282 1.00 24.32 79 TYR B N 1
ATOM 1426 C CA . TYR B 1 79 ? 37.597 -29.057 21.871 1.00 21.73 79 TYR B CA 1
ATOM 1427 C C . TYR B 1 79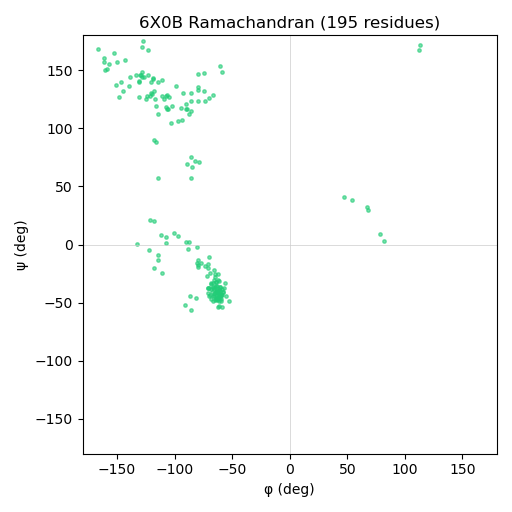 ? 38.526 -27.932 21.417 1.00 24.96 79 TYR B C 1
ATOM 1428 O O . TYR B 1 79 ? 38.117 -26.793 21.188 1.00 21.74 79 TYR B O 1
ATOM 1437 N N . THR B 1 80 ? 39.805 -28.274 21.238 1.00 19.46 80 THR B N 1
ATOM 1438 C CA . THR B 1 80 ? 40.802 -27.232 21.023 1.00 23.10 80 THR B CA 1
ATOM 1439 C C . THR B 1 80 ? 40.818 -26.701 19.595 1.00 24.96 80 THR B C 1
ATOM 1440 O O . THR B 1 80 ? 41.422 -25.646 19.350 1.00 26.39 80 THR B O 1
ATOM 1444 N N . ASP B 1 81 ? 40.167 -27.389 18.661 1.00 20.91 81 ASP B N 1
ATOM 1445 C CA . ASP B 1 81 ? 39.966 -26.908 17.302 1.00 26.17 81 ASP B CA 1
ATOM 1446 C C . ASP B 1 81 ? 38.816 -25.915 17.188 1.00 24.57 81 ASP B C 1
ATOM 1447 O O . ASP B 1 81 ? 38.561 -25.412 16.086 1.00 25.57 81 ASP B O 1
ATOM 1452 N N . VAL B 1 82 ? 38.114 -25.636 18.286 1.00 23.01 82 VAL B N 1
ATOM 1453 C CA . VAL B 1 82 ? 36.978 -24.724 18.309 1.00 18.84 82 VAL B CA 1
ATOM 1454 C C . VAL B 1 82 ? 37.366 -23.479 19.098 1.00 23.54 82 VAL B C 1
ATOM 1455 O O . VAL B 1 82 ? 38.054 -23.565 20.124 1.00 21.42 82 VAL B O 1
ATOM 1459 N N . ASP B 1 83 ? 36.900 -22.325 18.626 1.00 22.70 83 ASP B N 1
ATOM 1460 C CA . ASP B 1 83 ? 37.149 -21.036 19.261 1.00 24.09 83 ASP B CA 1
ATOM 1461 C C . ASP B 1 83 ? 36.041 -20.722 20.270 1.00 21.58 83 ASP B C 1
ATOM 1462 O O . ASP B 1 83 ? 34.883 -20.566 19.883 1.00 21.68 83 ASP B O 1
ATOM 1467 N N . PHE B 1 84 ? 36.389 -20.625 21.558 1.00 21.25 84 PHE B N 1
ATOM 1468 C CA . PHE B 1 84 ? 35.424 -20.295 22.606 1.00 21.89 84 PHE B CA 1
ATOM 1469 C C . PHE B 1 84 ? 35.608 -18.849 23.058 1.00 21.59 84 PHE B C 1
ATOM 1470 O O . PHE B 1 84 ? 36.714 -18.450 23.424 1.00 25.51 84 PHE B O 1
ATOM 1478 N N . VAL B 1 85 ? 34.523 -18.075 23.040 1.00 21.65 85 VAL B N 1
ATOM 1479 C CA . VAL B 1 85 ? 34.523 -16.649 23.354 1.00 21.58 85 VAL B CA 1
ATOM 1480 C C . VAL B 1 85 ? 33.476 -16.379 24.431 1.00 21.28 85 VAL B C 1
ATOM 1481 O O . VAL B 1 85 ? 32.401 -16.987 24.437 1.00 22.54 85 VAL B O 1
ATOM 1485 N N . LYS B 1 86 ? 33.778 -15.446 25.335 1.00 21.97 86 LYS B N 1
ATOM 1486 C CA . LYS B 1 86 ? 32.827 -15.023 26.364 1.00 19.46 86 LYS B CA 1
ATOM 1487 C C . LYS B 1 86 ? 32.567 -13.528 26.229 1.00 29.91 86 LYS B C 1
ATOM 1488 O O . LYS B 1 86 ? 33.510 -12.730 26.180 1.00 24.85 86 LYS B O 1
ATOM 1494 N N . ILE B 1 87 ? 31.288 -13.151 26.164 1.00 22.72 87 ILE B N 1
ATOM 1495 C CA . ILE B 1 87 ? 30.879 -11.754 26.076 1.00 22.73 87 ILE B CA 1
ATOM 1496 C C . ILE B 1 87 ? 29.906 -11.479 27.215 1.00 26.00 87 ILE B C 1
ATOM 1497 O O . ILE B 1 87 ? 28.903 -12.184 27.360 1.00 23.92 87 ILE B O 1
ATOM 1502 N N . ASP B 1 88 ? 30.200 -10.468 28.029 1.00 25.88 88 ASP B N 1
ATOM 1503 C CA . ASP B 1 88 ? 29.282 -10.063 29.089 1.00 29.63 88 ASP B CA 1
ATOM 1504 C C . ASP B 1 88 ? 28.253 -9.089 28.518 1.00 27.30 88 ASP B C 1
ATOM 1505 O O . ASP B 1 88 ? 28.627 -8.043 27.976 1.00 32.51 88 ASP B O 1
ATOM 1510 N N . VAL B 1 89 ? 26.961 -9.425 28.652 1.00 25.11 89 VAL B N 1
ATOM 1511 C CA . VAL B 1 89 ? 25.920 -8.671 27.952 1.00 25.30 89 VAL B CA 1
ATOM 1512 C C . VAL B 1 89 ? 25.725 -7.275 28.534 1.00 34.84 89 VAL B C 1
ATOM 1513 O O . VAL B 1 89 ? 25.103 -6.423 27.889 1.00 30.44 89 VAL B O 1
ATOM 1517 N N . ASP B 1 90 ? 26.218 -7.012 29.745 1.00 32.46 90 ASP B N 1
ATOM 1518 C CA . ASP B 1 90 ? 26.188 -5.643 30.255 1.00 36.62 90 ASP B CA 1
ATOM 1519 C C . ASP B 1 90 ? 27.349 -4.828 29.707 1.00 38.97 90 ASP B C 1
ATOM 1520 O O . ASP B 1 90 ? 27.165 -3.696 29.240 1.00 44.15 90 ASP B O 1
ATOM 1525 N N . GLU B 1 91 ? 28.552 -5.399 29.739 1.00 31.81 91 GLU B N 1
ATOM 1526 C CA . GLU B 1 91 ? 29.720 -4.694 29.233 1.00 36.06 91 GLU B CA 1
ATOM 1527 C C . GLU B 1 91 ? 29.576 -4.402 27.747 1.00 38.80 91 GLU B C 1
ATOM 1528 O O . GLU B 1 91 ? 29.836 -3.283 27.290 1.00 42.41 91 GLU B O 1
ATOM 1534 N N . LEU B 1 92 ? 29.167 -5.407 26.975 1.00 34.60 92 LEU B N 1
ATOM 1535 C CA . LEU B 1 92 ? 29.077 -5.279 25.528 1.00 32.37 92 LEU B CA 1
ATOM 1536 C C . LEU B 1 92 ? 27.627 -5.375 25.077 1.00 29.85 92 LEU B C 1
ATOM 1537 O O . LEU B 1 92 ? 27.281 -6.238 24.262 1.00 28.89 92 LEU B O 1
ATOM 1542 N N . SER B 1 93 ? 26.767 -4.493 25.595 1.00 32.35 93 SER B N 1
ATOM 1543 C CA . SER B 1 93 ? 25.344 -4.616 25.303 1.00 30.55 93 SER B CA 1
ATOM 1544 C C . SER B 1 93 ? 25.045 -4.392 23.826 1.00 28.38 93 SER B C 1
ATOM 1545 O O . SER B 1 93 ? 24.053 -4.923 23.314 1.00 31.58 93 SER B O 1
ATOM 1548 N N . ASP B 1 94 ? 25.893 -3.640 23.116 1.00 29.00 94 ASP B N 1
ATOM 1549 C CA . ASP B 1 94 ? 25.668 -3.459 21.683 1.00 34.09 94 ASP B CA 1
ATOM 1550 C C . ASP B 1 94 ? 25.828 -4.775 20.924 1.00 27.78 94 ASP B C 1
ATOM 1551 O O . ASP B 1 94 ? 25.067 -5.052 19.993 1.00 30.90 94 ASP B O 1
ATOM 1556 N N . VAL B 1 95 ? 26.797 -5.605 21.321 1.00 28.03 95 VAL B N 1
ATOM 1557 C CA . VAL B 1 95 ? 26.993 -6.903 20.674 1.00 28.12 95 VAL B CA 1
ATOM 1558 C C . VAL B 1 95 ? 25.854 -7.854 21.025 1.00 23.94 95 VAL B C 1
ATOM 1559 O O . VAL B 1 95 ? 25.314 -8.555 20.153 1.00 26.05 95 VAL B O 1
ATOM 1563 N N . ALA B 1 96 ? 25.457 -7.890 22.301 1.00 23.17 96 ALA B N 1
ATOM 1564 C CA . ALA B 1 96 ? 24.290 -8.681 22.684 1.00 25.97 96 ALA B CA 1
ATOM 1565 C C . ALA B 1 96 ? 23.056 -8.282 21.875 1.00 27.69 96 ALA B C 1
ATOM 1566 O O . ALA B 1 96 ? 22.306 -9.143 21.405 1.00 24.29 96 ALA B O 1
ATOM 1568 N N . GLN B 1 97 ? 22.819 -6.977 21.711 1.00 25.57 97 GLN B N 1
ATOM 1569 C CA . GLN B 1 97 ? 21.649 -6.545 20.947 1.00 25.80 97 GLN B CA 1
ATOM 1570 C C . GLN B 1 97 ? 21.765 -6.929 19.479 1.00 26.93 97 GLN B C 1
ATOM 1571 O O . GLN B 1 97 ? 20.749 -7.223 18.833 1.00 31.11 97 GLN B O 1
ATOM 1577 N N . GLU B 1 98 ? 22.992 -6.930 18.949 1.00 30.02 98 GLU B N 1
ATOM 1578 C CA . GLU B 1 98 ? 23.228 -7.270 17.547 1.00 27.31 98 GLU B CA 1
ATOM 1579 C C . GLU B 1 98 ? 22.774 -8.691 17.233 1.00 27.85 98 GLU B C 1
ATOM 1580 O O . GLU B 1 98 ? 22.276 -8.972 16.134 1.00 27.94 98 GLU B O 1
ATOM 1586 N N . PHE B 1 99 ? 22.956 -9.607 18.179 1.00 21.65 99 PHE B N 1
ATOM 1587 C CA . PHE B 1 99 ? 22.590 -11.001 17.985 1.00 24.93 99 PHE B CA 1
ATOM 1588 C C . PHE B 1 99 ? 21.256 -11.376 18.638 1.00 20.37 99 PHE B C 1
ATOM 1589 O O . PHE B 1 99 ? 20.921 -12.564 18.701 1.00 24.34 99 PHE B O 1
ATOM 1597 N N . GLY B 1 100 ? 20.487 -10.399 19.111 1.00 23.09 100 GLY B N 1
ATOM 1598 C CA . GLY B 1 100 ? 19.175 -10.693 19.657 1.00 21.78 100 GLY B CA 1
ATOM 1599 C C . GLY B 1 100 ? 19.175 -11.468 20.958 1.00 27.35 100 GLY B C 1
ATOM 1600 O O . GLY B 1 100 ? 18.233 -12.222 21.223 1.00 26.09 100 GLY B O 1
ATOM 1601 N N . VAL B 1 101 ? 20.204 -11.305 21.786 1.00 22.09 101 VAL B N 1
ATOM 1602 C CA . VAL B 1 101 ? 20.280 -12.059 23.034 1.00 18.78 101 VAL B CA 1
ATOM 1603 C C . VAL B 1 101 ? 19.374 -11.401 24.067 1.00 24.25 101 VAL B C 1
ATOM 1604 O O . VAL B 1 101 ? 19.530 -10.216 24.379 1.00 31.05 101 VAL B O 1
ATOM 1608 N N . GLN B 1 102 ? 18.430 -12.174 24.604 1.00 22.31 102 GLN B N 1
ATOM 1609 C CA . GLN B 1 102 ? 17.477 -11.684 25.590 1.00 33.40 102 GLN B CA 1
ATOM 1610 C C . GLN B 1 102 ? 17.571 -12.378 26.944 1.00 36.22 102 GLN B C 1
ATOM 1611 O O . GLN B 1 102 ? 17.095 -11.818 27.941 1.00 34.85 102 GLN B O 1
ATOM 1617 N N . ALA B 1 103 ? 18.155 -13.573 27.011 1.00 23.36 103 ALA B N 1
ATOM 1618 C CA . ALA B 1 103 ? 18.368 -14.272 28.267 1.00 23.36 103 ALA B CA 1
ATOM 1619 C C . ALA B 1 103 ? 19.700 -15.002 28.193 1.00 31.70 103 ALA B C 1
ATOM 1620 O O . ALA B 1 103 ? 20.237 -15.262 27.106 1.00 25.20 103 ALA B O 1
ATOM 1622 N N . MET B 1 104 ? 20.237 -15.303 29.370 1.00 24.71 104 MET B N 1
ATOM 1623 C CA . MET B 1 104 ? 21.603 -15.779 29.517 1.00 22.91 104 MET B CA 1
ATOM 1624 C C . MET B 1 104 ? 21.637 -17.042 30.368 1.00 25.08 104 MET B C 1
ATOM 1625 O O . MET B 1 104 ? 20.839 -17.195 31.292 1.00 22.41 104 MET B O 1
ATOM 1630 N N . PRO B 1 105 ? 22.558 -17.972 30.076 1.00 2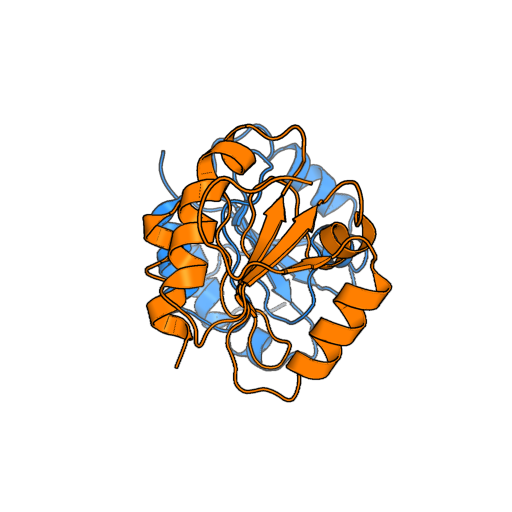1.31 105 PRO B N 1
ATOM 1631 C CA . PRO B 1 105 ? 23.510 -17.861 28.970 1.00 20.98 105 PRO B CA 1
ATOM 1632 C C . PRO B 1 105 ? 22.857 -18.226 27.659 1.00 28.27 105 PRO B C 1
ATOM 1633 O O . PRO B 1 105 ? 21.962 -19.071 27.620 1.00 23.08 105 PRO B O 1
ATOM 1637 N N . THR B 1 106 ? 23.291 -17.565 26.594 1.00 19.26 106 THR B N 1
ATOM 1638 C CA . THR B 1 106 ? 22.954 -17.953 25.233 1.00 21.08 106 THR B CA 1
ATOM 1639 C C . THR B 1 106 ? 24.264 -18.255 24.527 1.00 18.75 106 THR B C 1
ATOM 1640 O O . THR B 1 106 ? 25.215 -17.461 24.601 1.00 21.85 106 THR B O 1
ATOM 1644 N N . PHE B 1 107 ? 24.342 -19.417 23.882 1.00 18.55 107 PHE B N 1
ATOM 1645 C CA . PHE B 1 107 ? 25.536 -19.812 23.148 1.00 18.57 107 PHE B CA 1
ATOM 1646 C C . PHE B 1 107 ? 25.256 -19.710 21.661 1.00 21.39 107 PHE B C 1
ATOM 1647 O O . PHE B 1 107 ? 24.345 -20.368 21.149 1.00 20.66 107 PHE B O 1
ATOM 1655 N N A LEU B 1 108 ? 26.064 -18.913 20.967 0.50 19.59 108 LEU B N 1
ATOM 1656 N N B LEU B 1 108 ? 26.010 -18.854 20.986 0.50 18.38 108 LEU B N 1
ATOM 1657 C CA A LEU B 1 108 ? 25.940 -18.705 19.531 0.50 21.80 108 LEU B CA 1
ATOM 1658 C CA B LEU B 1 108 ? 25.949 -18.738 19.542 0.50 21.17 108 LEU B CA 1
ATOM 1659 C C A LEU B 1 108 ? 27.064 -19.437 18.813 0.50 18.63 108 LEU B C 1
ATOM 1660 C C B LEU B 1 108 ? 27.041 -19.603 18.940 0.50 18.44 108 LEU B C 1
ATOM 1661 O O A LEU B 1 108 ? 28.243 -19.207 19.106 0.50 19.79 108 LEU B O 1
ATOM 1662 O O B LEU B 1 108 ? 28.161 -19.653 19.455 0.50 17.07 108 LEU B O 1
ATOM 1671 N N . LEU B 1 109 ? 26.700 -20.315 17.875 1.00 19.38 109 LEU B N 1
ATOM 1672 C CA . LEU B 1 109 ? 27.667 -21.074 17.099 1.00 18.73 109 LEU B CA 1
ATOM 1673 C C . LEU B 1 109 ? 27.764 -20.396 15.741 1.00 22.32 109 LEU B C 1
ATOM 1674 O O . LEU B 1 109 ? 26.748 -20.221 15.057 1.00 18.00 109 LEU B O 1
ATOM 1679 N N . LEU B 1 110 ? 28.974 -19.961 15.393 1.00 17.23 110 LEU B N 1
ATOM 1680 C CA . LEU B 1 110 ? 29.231 -19.221 14.164 1.00 21.59 110 LEU B CA 1
ATOM 1681 C C . LEU B 1 110 ? 30.277 -19.947 13.339 1.00 18.83 110 LEU B C 1
ATOM 1682 O O . LEU B 1 110 ? 31.198 -20.550 13.887 1.00 18.94 110 LEU B O 1
ATOM 1687 N N . LYS B 1 111 ? 30.139 -19.876 12.012 1.00 20.59 111 LYS B N 1
ATOM 1688 C CA . LYS B 1 111 ? 31.189 -20.367 11.129 1.00 19.63 111 LYS B CA 1
ATOM 1689 C C . LYS B 1 111 ? 31.196 -19.522 9.860 1.00 21.15 111 LYS B C 1
ATOM 1690 O O . LYS B 1 111 ? 30.151 -19.361 9.226 1.00 24.91 111 LYS B O 1
ATOM 1696 N N . GLN B 1 112 ? 32.367 -18.977 9.503 1.00 22.43 112 GLN B N 1
ATOM 1697 C CA . GLN B 1 112 ? 32.515 -18.095 8.332 1.00 21.17 112 GLN B CA 1
ATOM 1698 C C . GLN B 1 112 ? 31.529 -16.924 8.381 1.00 24.67 112 GLN B C 1
ATOM 1699 O O . GLN B 1 112 ? 30.983 -16.481 7.354 1.00 23.38 112 GLN B O 1
ATOM 1705 N N . GLY B 1 113 ? 31.318 -16.402 9.591 1.00 26.58 113 GLY B N 1
ATOM 1706 C CA . GLY B 1 113 ? 30.493 -15.238 9.835 1.00 28.13 113 GLY B CA 1
ATOM 1707 C C . GLY B 1 113 ? 29.002 -15.484 9.833 1.00 27.28 113 GLY B C 1
ATOM 1708 O O . GLY B 1 113 ? 28.234 -14.513 9.862 1.00 33.58 113 GLY B O 1
ATOM 1709 N N . LYS B 1 114 ? 28.565 -16.738 9.790 1.00 21.10 114 LYS B N 1
ATOM 1710 C CA . LYS B 1 114 ? 27.151 -17.074 9.727 1.00 21.75 114 LYS B CA 1
ATOM 1711 C C . LYS B 1 114 ? 26.747 -17.895 10.943 1.00 24.19 114 LYS B C 1
ATOM 1712 O O . LYS B 1 114 ? 27.517 -18.735 11.420 1.00 21.26 114 LYS B O 1
ATOM 1718 N N . GLU B 1 115 ? 25.536 -17.650 11.442 1.00 21.05 115 GLU B N 1
ATOM 1719 C CA . GLU B 1 115 ? 24.998 -18.428 12.557 1.00 19.78 115 GLU B CA 1
ATOM 1720 C C . GLU B 1 115 ? 24.602 -19.822 12.079 1.00 22.14 115 GLU B C 1
ATOM 1721 O O . GLU B 1 115 ? 23.782 -19.959 11.160 1.00 21.32 115 GLU B O 1
ATOM 1727 N N . VAL B 1 116 ? 25.162 -20.856 12.712 1.00 20.15 116 VAL B N 1
ATOM 1728 C CA . VAL B 1 116 ? 24.875 -22.246 12.353 1.00 21.48 116 VAL B CA 1
ATOM 1729 C C . VAL B 1 116 ? 24.140 -23.014 13.450 1.00 23.89 116 VAL B C 1
ATOM 1730 O O . VAL B 1 116 ? 23.603 -24.100 13.165 1.00 24.15 116 VAL B O 1
ATOM 1734 N N . GLU B 1 117 ? 24.070 -22.490 14.675 1.00 19.82 117 GLU B N 1
ATOM 1735 C CA . GLU B 1 117 ? 23.229 -23.063 15.723 1.00 24.64 117 GLU B CA 1
ATOM 1736 C C . GLU B 1 117 ? 23.128 -22.043 16.845 1.00 19.73 117 GLU B C 1
ATOM 1737 O O . GLU B 1 117 ? 23.853 -21.048 16.869 1.00 21.14 117 GLU B O 1
ATOM 1743 N N . ARG B 1 118 ? 22.213 -22.299 17.776 1.00 21.99 118 ARG B N 1
ATOM 1744 C CA . ARG B 1 118 ? 22.097 -21.468 18.967 1.00 19.15 118 ARG B CA 1
ATOM 1745 C C . ARG B 1 118 ? 21.554 -22.319 20.107 1.00 23.36 118 ARG B C 1
ATOM 1746 O O . ARG B 1 118 ? 20.634 -23.117 19.902 1.00 22.42 118 ARG B O 1
ATOM 1754 N N . VAL B 1 119 ? 22.130 -22.150 21.299 1.00 19.75 119 VAL B N 1
ATOM 1755 C CA . VAL B 1 119 ? 21.656 -22.810 22.511 1.00 21.61 119 VAL B CA 1
ATOM 1756 C C . VAL B 1 119 ? 21.183 -21.726 23.468 1.00 21.66 119 VAL B C 1
ATOM 1757 O O . VAL B 1 119 ? 21.962 -20.858 23.870 1.00 20.87 119 VAL B O 1
ATOM 1761 N N . VAL B 1 120 ? 19.905 -21.768 23.834 1.00 18.36 120 VAL B N 1
ATOM 1762 C CA . VAL B 1 120 ? 19.320 -20.782 24.737 1.00 19.89 120 VAL B CA 1
ATOM 1763 C C . VAL B 1 120 ? 19.197 -21.442 26.108 1.00 25.40 120 VAL B C 1
ATOM 1764 O O . VAL B 1 120 ? 18.327 -22.291 26.317 1.00 25.35 120 VAL B O 1
ATOM 1768 N N . GLY B 1 121 ? 20.071 -21.081 27.037 1.00 23.73 121 GLY B N 1
ATOM 1769 C CA . GLY B 1 121 ? 20.019 -21.606 28.389 1.00 26.23 121 GLY B CA 1
ATOM 1770 C C . GLY B 1 121 ? 21.218 -22.485 28.719 1.00 21.09 121 GLY B C 1
ATOM 1771 O O . GLY B 1 121 ? 22.033 -22.847 27.867 1.00 21.85 121 GLY B O 1
ATOM 1772 N N . ALA B 1 122 ? 21.298 -22.849 30.002 1.00 24.73 122 ALA B N 1
ATOM 1773 C CA . ALA B 1 122 ? 22.438 -23.607 30.529 1.00 23.41 122 ALA B CA 1
ATOM 1774 C C . ALA B 1 122 ? 22.275 -25.107 30.260 1.00 24.40 122 ALA B C 1
ATOM 1775 O O . ALA B 1 122 ? 22.061 -25.917 31.164 1.00 33.19 122 ALA B O 1
ATOM 1777 N N . LYS B 1 123 ? 22.426 -25.482 28.990 1.00 24.08 123 LYS B N 1
ATOM 1778 C CA . LYS B 1 123 ? 22.157 -26.843 28.509 1.00 22.32 123 LYS B CA 1
ATOM 1779 C C . LYS B 1 123 ? 23.449 -27.489 27.998 1.00 33.40 123 LYS B C 1
ATOM 1780 O O . LYS B 1 123 ? 23.739 -27.437 26.802 1.00 25.49 123 LYS B O 1
ATOM 1786 N N . LYS B 1 124 ? 24.211 -28.143 28.887 1.00 24.27 124 LYS B N 1
ATOM 1787 C CA . LYS B 1 124 ? 25.552 -28.580 28.488 1.00 27.24 124 LYS B CA 1
ATOM 1788 C C . LYS B 1 124 ? 25.520 -29.734 27.483 1.00 26.64 124 LYS B C 1
ATOM 1789 O O . LYS B 1 124 ? 26.362 -29.794 26.577 1.00 28.20 124 LYS B O 1
ATOM 1795 N N . ASP B 1 125 ? 24.577 -30.671 27.629 1.00 22.98 125 ASP B N 1
ATOM 1796 C CA . ASP B 1 125 ? 24.546 -31.801 26.707 1.00 24.38 125 ASP B CA 1
ATOM 1797 C C . ASP B 1 125 ? 24.130 -31.348 25.310 1.00 24.95 125 ASP B C 1
ATOM 1798 O O . ASP B 1 125 ? 24.725 -31.770 24.312 1.00 28.70 125 ASP B O 1
ATOM 1803 N N . GLU B 1 126 ? 23.115 -30.481 25.224 1.00 25.02 126 GLU B N 1
ATOM 1804 C CA . GLU B 1 126 ? 22.739 -29.917 23.929 1.00 26.49 126 GLU B CA 1
ATOM 1805 C C . GLU B 1 126 ? 23.903 -29.155 23.297 1.00 22.43 126 GLU B C 1
ATOM 1806 O O . GLU B 1 126 ? 24.158 -29.288 22.093 1.00 22.03 126 GLU B O 1
ATOM 1812 N N . LEU B 1 127 ? 24.620 -28.350 24.094 1.00 21.85 127 LEU B N 1
ATOM 1813 C CA . LEU B 1 127 ? 25.720 -27.554 23.557 1.00 23.79 127 LEU B CA 1
ATOM 1814 C C . LEU B 1 127 ? 26.833 -28.443 23.010 1.00 25.39 127 LEU B C 1
ATOM 1815 O O . LEU B 1 127 ? 27.349 -28.201 21.912 1.00 24.13 127 LEU B O 1
ATOM 1820 N N . GLU B 1 128 ? 27.202 -29.496 23.747 1.00 25.97 128 GLU B N 1
ATOM 1821 C CA . GLU B 1 128 ? 28.289 -30.350 23.284 1.00 24.88 128 GLU B CA 1
ATOM 1822 C C . GLU B 1 128 ? 27.896 -31.115 22.026 1.00 27.93 128 GLU B C 1
ATOM 1823 O O . GLU B 1 128 ? 28.719 -31.290 21.122 1.00 29.25 128 GLU B O 1
ATOM 1829 N N A LYS B 1 129 ? 26.644 -31.578 21.943 0.45 25.00 129 LYS B N 1
ATOM 1830 N N B LYS B 1 129 ? 26.642 -31.573 21.945 0.55 24.96 129 LYS B N 1
ATOM 1831 C CA A LYS B 1 129 ? 26.202 -32.278 20.739 0.45 25.44 129 LYS B CA 1
ATOM 1832 C CA B LYS B 1 129 ? 26.189 -32.280 20.750 0.55 25.42 129 LYS B CA 1
ATOM 1833 C C A LYS B 1 129 ? 26.217 -31.356 19.525 0.45 24.07 129 LYS B C 1
ATOM 1834 C C B LYS B 1 129 ? 26.192 -31.365 19.527 0.55 24.01 129 LYS B C 1
ATOM 1835 O O A LYS B 1 129 ? 26.594 -31.773 18.423 0.45 23.07 129 LYS B O 1
ATOM 1836 O O B LYS B 1 129 ? 26.560 -31.790 18.425 0.55 23.18 129 LYS B O 1
ATOM 1847 N N . LYS B 1 130 ? 25.817 -30.096 19.708 1.00 20.66 130 LYS B N 1
ATOM 1848 C CA . LYS B 1 130 ? 25.819 -29.158 18.591 1.00 26.17 130 LYS B CA 1
ATOM 1849 C C . LYS B 1 130 ? 27.241 -28.784 18.173 1.00 25.33 130 LYS B C 1
ATOM 1850 O O . LYS B 1 130 ? 27.513 -28.620 16.974 1.00 27.61 130 LYS B O 1
ATOM 1856 N N . ILE B 1 131 ? 28.166 -28.659 19.133 1.00 20.22 131 ILE B N 1
ATOM 1857 C CA . ILE B 1 131 ? 29.571 -28.423 18.785 1.00 21.81 131 ILE B CA 1
ATOM 1858 C C . ILE B 1 131 ? 30.117 -29.585 17.960 1.00 24.31 131 ILE B C 1
ATOM 1859 O O . ILE B 1 131 ? 30.824 -29.383 16.965 1.00 23.73 131 ILE B O 1
ATOM 1864 N N . LEU B 1 132 ? 29.810 -30.819 18.367 1.00 21.67 132 LEU B N 1
ATOM 1865 C CA . LEU B 1 132 ? 30.286 -31.989 17.634 1.00 25.95 132 LEU B CA 1
ATOM 1866 C C . LEU B 1 132 ? 29.751 -32.006 16.208 1.00 27.41 132 LEU B C 1
ATOM 1867 O O . LEU B 1 132 ? 30.469 -32.375 15.269 1.00 29.34 132 LEU B O 1
ATOM 1872 N N . LYS B 1 133 ? 28.483 -31.619 16.035 1.00 26.10 133 LYS B N 1
ATOM 1873 C CA . LYS B 1 133 ? 27.859 -31.624 14.718 1.00 31.37 133 LYS B CA 1
ATOM 1874 C C . LYS B 1 133 ? 28.498 -30.600 13.792 1.00 28.02 133 LYS B C 1
ATOM 1875 O O . LYS B 1 133 ? 28.660 -30.852 12.596 1.00 32.57 133 LYS B O 1
ATOM 1881 N N . HIS B 1 134 ? 28.871 -29.442 14.317 1.00 25.43 134 HIS B N 1
ATOM 1882 C CA . HIS B 1 134 ? 29.256 -28.324 13.471 1.00 24.36 134 HIS B CA 1
ATOM 1883 C C . HIS B 1 134 ? 30.746 -28.013 13.465 1.00 27.21 134 HIS B C 1
ATOM 1884 O O . HIS B 1 134 ? 31.153 -27.061 12.794 1.00 29.74 134 HIS B O 1
ATOM 1891 N N . ARG B 1 135 ? 31.575 -28.774 14.178 1.00 25.54 135 ARG B N 1
ATOM 1892 C CA . ARG B 1 135 ? 32.983 -28.395 14.243 1.00 31.69 135 ARG B CA 1
ATOM 1893 C C . ARG B 1 135 ? 33.769 -28.837 13.020 1.00 41.14 135 ARG B C 1
ATOM 1894 O O . ARG B 1 135 ? 34.871 -28.327 12.795 1.00 46.21 135 ARG B O 1
ATOM 1902 N N . GLU B 1 136 ? 33.234 -29.753 12.225 1.00 37.10 136 GLU B N 1
ATOM 1903 C CA . GLU B 1 136 ? 33.862 -30.072 10.949 1.00 50.08 136 GLU B CA 1
ATOM 1904 C C . GLU B 1 136 ? 32.827 -30.030 9.836 1.00 65.51 136 GLU B C 1
ATOM 1905 O O . GLU B 1 136 ? 31.706 -29.567 10.046 1.00 55.17 136 GLU B O 1
#

InterPro domains:
  IPR005746 Thioredoxin [TIGR01068] (47-132)
  IPR013766 Thioredoxin domain [PF00085] (48-131)
  IPR013766 Thioredoxin domain [PS51352] (8-136)
  IPR036249 Thioredoxin-like superfamily [SSF52833] (25-135)
  IPR050620 Thioredoxin H-type-like [PTHR10438] (30-131)

Radius of gyration: 18.21 Å; Cα contacts (8 Å, |Δi|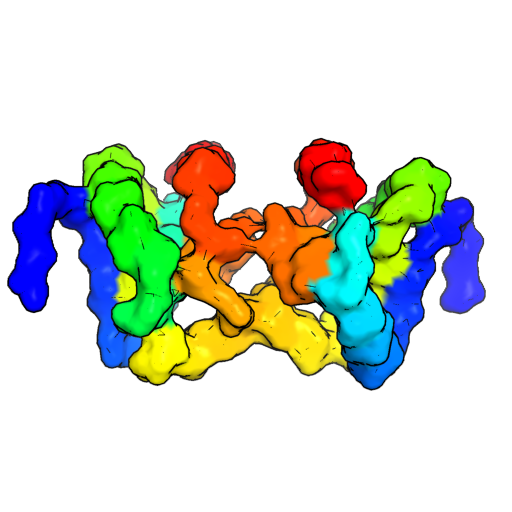>4): 429; chains: 2; bounding box: 45×30×43 Å

B-factor: mean 31.12, std 11.21, range [16.16, 131.52]

Organism: Nicotiana alata (NCBI:txid4087)

Foldseek 3Di:
DDDDDAAQEAEDQAPVVVVVVLVVQLQDQAKEKEWEAAPPDDQRVVCVVVNRVVCVVLVRHHYYYYYCVSPVVVCVVVPPDAPGKIFIDGSNDTDDIDHTNDNVVVVVSCVVRRDD/DDDDDAAQEAEDLDPVVVVVVLVVQLPPQFKEKEWAAAPPDDLRVVCVVVNRVVCVVPVSHHHYYYHCVSPVVVCVVVVNDDPGKIFIDHSNDTDDIDGTNDSVVVVVVCVVRGD

Nearest PDB structures (foldseek):
  6x0b-assembly2_B  TM=1.002E+00  e=2.043E-22  Nicotiana alata
  2vm1-assembly1_A  TM=9.675E-01  e=1.438E-13  Hordeum vulgare subsp. vulgare
  2vlt-assembly2_B  TM=9.459E-01  e=1.178E-13  Hordeum vulgare subsp. vulgare
  2vm2-assembly3_C  TM=9.527E-01  e=1.438E-13  Hordeum vulgare subsp. vulgare
  4puf-assembly1_D  TM=9.113E-01  e=3.904E-13  Homo sapiens